Protein AF-A0A811QP89-F1 (afdb_monomer_lite)

Structure (mmCIF, N/CA/C/O backbone):
data_AF-A0A811QP89-F1
#
_entry.id   AF-A0A811QP89-F1
#
loop_
_atom_site.group_PDB
_atom_site.id
_atom_site.type_symbol
_atom_site.label_atom_id
_atom_site.label_alt_id
_atom_site.label_comp_id
_atom_site.label_asym_id
_atom_site.label_entity_id
_atom_site.label_seq_id
_atom_site.pdbx_PDB_ins_code
_atom_site.Cartn_x
_atom_site.Cartn_y
_atom_site.Cartn_z
_atom_site.occupancy
_atom_site.B_iso_or_equiv
_atom_site.auth_seq_id
_atom_site.auth_comp_id
_atom_site.auth_asym_id
_atom_site.auth_atom_id
_atom_site.pdbx_PDB_model_num
ATOM 1 N N . MET A 1 1 ? -39.527 -2.908 4.801 1.00 39.53 1 MET A N 1
ATOM 2 C CA . MET A 1 1 ? -38.712 -1.795 4.265 1.00 39.53 1 MET A CA 1
ATOM 3 C C . MET A 1 1 ? -37.652 -1.477 5.301 1.00 39.53 1 MET A C 1
ATOM 5 O O . MET A 1 1 ? -38.012 -1.411 6.467 1.00 39.53 1 MET A O 1
ATOM 9 N N . ARG A 1 2 ? -36.373 -1.350 4.923 1.00 39.19 2 ARG A N 1
ATOM 10 C CA . ARG A 1 2 ? -35.358 -0.796 5.833 1.00 39.19 2 ARG A CA 1
ATOM 11 C C . ARG A 1 2 ? -35.566 0.717 5.866 1.00 39.19 2 ARG A C 1
ATOM 13 O O . ARG A 1 2 ? -35.566 1.344 4.810 1.00 39.19 2 ARG A O 1
ATOM 20 N N . GLN A 1 3 ? -35.854 1.249 7.045 1.00 35.03 3 GLN A N 1
ATOM 21 C CA . GLN A 1 3 ? -36.083 2.669 7.273 1.00 35.03 3 GLN A CA 1
ATOM 22 C C . GLN A 1 3 ? -34.741 3.269 7.692 1.00 35.03 3 GLN A C 1
ATOM 24 O O . GLN A 1 3 ? -34.085 2.729 8.577 1.00 35.03 3 GLN A O 1
ATOM 29 N N . TRP A 1 4 ? -34.290 4.306 6.991 1.00 42.16 4 TRP A N 1
ATOM 30 C CA . TRP A 1 4 ? -33.071 5.017 7.365 1.00 42.16 4 TRP A CA 1
ATOM 31 C C . TRP A 1 4 ? -33.387 5.921 8.554 1.00 42.16 4 TRP A C 1
ATOM 33 O O . TRP A 1 4 ? -34.362 6.672 8.505 1.00 42.16 4 TRP A O 1
ATOM 43 N N . GLU A 1 5 ? -32.577 5.836 9.602 1.00 50.25 5 GLU A N 1
ATOM 44 C CA . GLU A 1 5 ? -32.654 6.703 10.775 1.00 50.25 5 GLU A CA 1
ATOM 45 C C . GLU A 1 5 ? -31.424 7.613 10.784 1.00 50.25 5 GLU A C 1
ATOM 47 O O . GLU A 1 5 ? -30.302 7.163 10.545 1.00 50.25 5 GLU A O 1
ATOM 52 N N . LEU A 1 6 ? -31.647 8.914 10.972 1.00 46.88 6 LEU A N 1
ATOM 53 C CA . LEU A 1 6 ? -30.579 9.903 11.043 1.00 46.88 6 LEU A CA 1
ATOM 54 C C . LEU A 1 6 ? -30.075 9.950 12.489 1.00 46.88 6 LEU A C 1
ATOM 56 O O . LEU A 1 6 ? -30.803 10.391 13.375 1.00 46.88 6 LEU A O 1
ATOM 60 N N . MET A 1 7 ? -28.848 9.487 12.714 1.00 52.06 7 MET A N 1
ATOM 61 C CA . MET A 1 7 ? -28.217 9.515 14.034 1.00 52.06 7 MET A CA 1
ATOM 62 C C . MET A 1 7 ? -27.690 10.916 14.365 1.00 52.06 7 MET A C 1
ATOM 64 O O . MET A 1 7 ? -27.347 11.688 13.465 1.00 52.06 7 MET A O 1
ATOM 68 N N . GLU A 1 8 ? -27.607 11.237 15.659 1.00 56.34 8 GLU A N 1
ATOM 69 C CA . GLU A 1 8 ? -26.970 12.475 16.116 1.00 56.34 8 GLU A CA 1
ATOM 70 C C . GLU A 1 8 ? -25.500 12.541 15.650 1.00 56.34 8 GLU A C 1
ATOM 72 O O . GLU A 1 8 ? -24.822 11.508 15.606 1.00 56.34 8 GLU A O 1
ATOM 77 N N . PRO A 1 9 ? -24.984 13.735 15.294 1.00 52.66 9 PRO A N 1
ATOM 78 C CA . PRO A 1 9 ? -23.604 13.893 14.847 1.00 52.66 9 PRO A CA 1
ATOM 79 C C . PRO A 1 9 ? -22.611 13.395 15.900 1.00 52.66 9 PRO A C 1
ATOM 81 O O . PRO A 1 9 ? -22.608 13.860 17.040 1.00 52.66 9 PRO A O 1
ATOM 84 N N . VAL A 1 10 ? -21.739 12.467 15.508 1.00 53.97 10 VAL A N 1
ATOM 85 C CA . VAL A 1 10 ? -20.682 11.955 16.384 1.00 53.97 10 VAL A CA 1
ATOM 86 C C . VAL A 1 10 ? -19.529 12.963 16.412 1.00 53.97 10 VAL A C 1
ATOM 88 O O . VAL A 1 10 ? -19.010 13.301 15.345 1.00 53.97 10 VAL A O 1
ATOM 91 N N . PRO A 1 11 ? -19.090 13.435 17.593 1.00 52.50 11 PRO A N 1
ATOM 92 C CA . PRO A 1 11 ? -17.935 14.317 17.686 1.00 52.50 11 PRO A CA 1
ATOM 93 C C . PRO A 1 11 ? -16.670 13.577 17.233 1.00 52.50 11 PRO A C 1
ATOM 95 O O . PRO A 1 11 ? -16.375 12.475 17.698 1.00 52.50 11 PRO A O 1
ATOM 98 N N . ILE A 1 12 ? -15.922 14.193 16.319 1.00 55.44 12 ILE A N 1
ATOM 99 C CA . ILE A 1 12 ? -14.634 13.680 15.850 1.00 55.44 12 ILE A CA 1
ATOM 100 C C . ILE A 1 12 ? -13.601 13.989 16.933 1.00 55.44 12 ILE A C 1
ATOM 102 O O . ILE A 1 12 ? -13.342 15.153 17.227 1.00 55.44 12 ILE A O 1
ATOM 106 N N . LEU A 1 13 ? -13.022 12.954 17.540 1.00 53.72 13 LEU A N 1
ATOM 107 C CA . LEU A 1 13 ? -11.962 13.128 18.530 1.00 53.72 13 LEU A CA 1
ATOM 108 C C . LEU A 1 13 ? -10.619 13.336 17.815 1.00 53.72 13 LEU A C 1
ATOM 110 O O . LEU A 1 13 ? -10.264 12.575 16.909 1.00 53.72 13 LEU A O 1
ATOM 114 N N . GLN A 1 14 ? -9.870 14.340 18.258 1.00 51.25 14 GLN A N 1
ATOM 115 C CA . GLN A 1 14 ? -8.497 14.622 17.848 1.00 51.25 14 GLN A CA 1
ATOM 116 C C . GLN A 1 14 ? -7.613 14.797 19.080 1.00 51.25 14 GLN A C 1
ATOM 118 O O . GLN A 1 14 ? -8.091 15.217 20.131 1.00 51.25 14 GLN A O 1
ATOM 123 N N . ASP A 1 15 ? -6.324 14.506 18.916 1.00 50.66 15 ASP A N 1
ATOM 124 C CA . ASP A 1 15 ? -5.308 14.821 19.922 1.00 50.66 15 ASP A CA 1
ATOM 125 C C . ASP A 1 15 ? -4.848 16.300 19.844 1.00 50.66 15 ASP A C 1
ATOM 127 O O . ASP A 1 15 ? -4.211 16.768 20.781 1.00 50.66 15 ASP A O 1
ATOM 131 N N . ASP A 1 16 ? -5.217 17.044 18.783 1.00 46.16 16 ASP A N 1
ATOM 132 C CA . ASP A 1 16 ? -4.892 18.468 18.555 1.00 46.16 16 ASP A CA 1
ATOM 133 C C . ASP A 1 16 ? -6.126 19.288 18.089 1.00 46.16 16 ASP A C 1
ATOM 135 O O . ASP A 1 16 ? -6.904 18.818 17.261 1.00 46.16 16 ASP A O 1
ATOM 139 N N . ASP A 1 17 ? -6.260 20.535 18.570 1.00 39.06 17 ASP A N 1
ATOM 140 C CA . ASP A 1 17 ? -7.425 21.456 18.471 1.00 39.06 17 ASP A CA 1
ATOM 141 C C . ASP A 1 17 ? -7.775 22.021 17.060 1.00 39.06 17 ASP A C 1
ATOM 143 O O . ASP A 1 17 ? -8.367 23.097 16.945 1.00 39.06 17 ASP A O 1
ATOM 147 N N . ASN A 1 18 ? -7.431 21.349 15.955 1.00 40.91 18 ASN A N 1
ATOM 148 C CA . ASN A 1 18 ? -7.625 21.907 14.604 1.00 40.91 18 ASN A CA 1
ATOM 149 C C . ASN A 1 18 ? -8.874 21.388 13.869 1.00 40.91 18 ASN A C 1
ATOM 151 O O . ASN A 1 18 ? -8.980 20.208 13.541 1.00 40.91 18 ASN A O 1
ATOM 155 N N . GLU A 1 19 ? -9.754 22.317 13.478 1.00 35.97 19 GLU A N 1
ATOM 156 C CA . GLU A 1 19 ? -10.953 22.085 12.660 1.00 35.97 19 GLU A CA 1
ATOM 157 C C . GLU A 1 19 ? -10.615 21.396 11.316 1.00 35.97 19 GLU A C 1
ATOM 159 O O . GLU A 1 19 ? -9.811 21.897 10.526 1.00 35.97 19 GLU A O 1
ATOM 164 N N . VAL A 1 20 ? -11.224 20.233 11.041 1.00 43.00 20 VAL A N 1
ATOM 165 C CA . VAL A 1 20 ? -10.988 19.449 9.812 1.00 43.00 20 VAL A CA 1
ATOM 166 C C . VAL A 1 20 ? -12.118 19.688 8.816 1.00 43.00 20 VAL A C 1
ATOM 168 O O . VAL A 1 20 ? -13.286 19.442 9.115 1.00 43.00 20 VAL A O 1
ATOM 171 N N . ALA A 1 21 ? -11.768 20.134 7.610 1.00 37.06 21 ALA A N 1
ATOM 172 C CA . ALA A 1 21 ? -12.707 20.243 6.498 1.00 37.06 21 ALA A CA 1
ATOM 173 C C . ALA A 1 21 ? -13.296 18.862 6.126 1.00 37.06 21 ALA A C 1
ATOM 175 O O . ALA A 1 21 ? -12.605 17.847 6.255 1.00 37.06 21 ALA A O 1
ATOM 176 N N . PRO A 1 22 ? -14.552 18.788 5.644 1.00 34.81 22 PRO A N 1
ATOM 177 C CA . PRO A 1 22 ? -15.153 17.526 5.234 1.00 34.81 22 PRO A CA 1
ATOM 178 C C . PRO A 1 22 ? -14.298 16.853 4.157 1.00 34.81 22 PRO A C 1
ATOM 180 O O . PRO A 1 22 ? -14.032 17.417 3.099 1.00 34.81 22 PRO A O 1
ATOM 183 N N . VAL A 1 23 ? -13.861 15.631 4.456 1.00 40.66 23 VAL A N 1
ATOM 184 C CA . VAL A 1 23 ? -13.111 14.788 3.529 1.00 40.66 23 VAL A CA 1
ATOM 185 C C . VAL A 1 23 ? -14.038 14.390 2.385 1.00 40.66 23 VAL A C 1
ATOM 187 O O . VAL A 1 23 ? -15.048 13.718 2.602 1.00 40.66 23 VAL A O 1
ATOM 190 N N . GLU A 1 24 ? -13.678 14.752 1.155 1.00 38.09 24 GLU A N 1
ATOM 191 C CA . GLU A 1 24 ? -14.184 14.080 -0.043 1.00 38.09 24 GLU A CA 1
ATOM 192 C C . GLU A 1 24 ? -13.632 12.645 -0.037 1.00 38.09 24 GLU A C 1
ATOM 194 O O . GLU A 1 24 ? -12.582 12.336 -0.602 1.00 38.09 24 GLU A O 1
ATOM 199 N N . GLY A 1 25 ? -14.292 11.770 0.725 1.00 42.66 25 GLY A N 1
ATOM 200 C CA . GLY A 1 25 ? -13.855 10.398 0.946 1.00 42.66 25 GLY A CA 1
ATOM 201 C C . GLY A 1 25 ? -13.887 9.614 -0.356 1.00 42.66 25 GLY A C 1
ATOM 202 O O . GLY A 1 25 ? -14.942 9.162 -0.789 1.00 42.66 25 GLY A O 1
ATOM 203 N N . ASN A 1 26 ? -12.718 9.410 -0.962 1.00 58.53 26 ASN A N 1
ATOM 204 C CA . ASN A 1 26 ? -12.583 8.646 -2.203 1.00 58.53 26 ASN A CA 1
ATOM 205 C C . ASN A 1 26 ? -12.793 7.133 -2.001 1.00 58.53 26 ASN A C 1
ATOM 207 O O . ASN A 1 26 ? -12.924 6.397 -2.979 1.00 58.53 26 ASN A O 1
ATOM 211 N N . ALA A 1 27 ? -12.781 6.643 -0.755 1.00 70.94 27 ALA A N 1
ATOM 212 C CA . ALA A 1 27 ? -13.051 5.248 -0.419 1.00 70.94 27 ALA A CA 1
ATOM 213 C C . ALA A 1 27 ? -13.419 5.069 1.064 1.00 70.94 27 ALA A C 1
ATOM 215 O O . ALA A 1 27 ? -12.932 5.798 1.930 1.00 70.94 27 ALA A O 1
ATOM 216 N N . VAL A 1 28 ? -14.217 4.035 1.343 1.00 83.56 28 VAL A N 1
ATOM 217 C CA . VAL A 1 28 ? -14.460 3.503 2.692 1.00 83.56 28 VAL A CA 1
ATOM 218 C C . VAL A 1 28 ? -13.888 2.093 2.759 1.00 83.56 28 VAL A C 1
ATOM 220 O O . VAL A 1 28 ? -14.152 1.282 1.872 1.00 83.56 28 VAL A O 1
ATOM 223 N N . ILE A 1 29 ? -13.099 1.804 3.792 1.00 87.06 29 ILE A N 1
ATOM 224 C CA . ILE A 1 29 ? -12.449 0.505 3.985 1.00 87.06 29 ILE A CA 1
ATOM 225 C C . ILE A 1 29 ? -13.010 -0.141 5.254 1.00 87.06 29 ILE A C 1
ATOM 227 O O . ILE A 1 29 ? -12.776 0.391 6.342 1.00 87.06 29 ILE A O 1
ATOM 231 N N . PRO A 1 30 ? -13.724 -1.273 5.150 1.00 90.38 30 PRO A N 1
ATOM 232 C CA . PRO A 1 30 ? -14.046 -2.086 6.313 1.00 90.38 30 PRO A CA 1
ATOM 233 C C . PRO A 1 30 ? -12.797 -2.833 6.792 1.00 90.38 30 PRO A C 1
ATOM 235 O O . PRO A 1 30 ? -12.053 -3.399 5.987 1.00 90.38 30 PRO A O 1
ATOM 238 N N . VAL A 1 31 ? -12.565 -2.840 8.103 1.00 91.06 31 VAL A N 1
ATOM 239 C CA . VAL A 1 31 ? -11.457 -3.570 8.730 1.00 91.06 31 VAL A CA 1
ATOM 240 C C . VAL A 1 31 ? -12.023 -4.467 9.822 1.00 91.06 31 VAL A C 1
ATOM 242 O O . VAL A 1 31 ? -12.517 -3.995 10.848 1.00 91.06 31 VAL A O 1
ATOM 245 N N . GLY A 1 32 ? -11.966 -5.775 9.563 1.00 87.94 32 GLY A N 1
ATOM 246 C CA . GLY A 1 32 ? -12.644 -6.767 10.390 1.00 87.94 32 GLY A CA 1
ATOM 247 C C . GLY A 1 32 ? -14.153 -6.529 10.441 1.00 87.94 32 GLY A C 1
ATOM 248 O O . GLY A 1 32 ? -14.767 -6.130 9.453 1.00 87.94 32 GLY A O 1
ATOM 249 N N . ASP A 1 33 ? -14.735 -6.790 11.603 1.00 89.06 33 ASP A N 1
ATOM 250 C CA . ASP A 1 33 ? -16.148 -6.583 11.928 1.00 89.06 33 ASP A CA 1
ATOM 251 C C . ASP A 1 33 ? -16.407 -5.287 12.715 1.00 89.06 33 ASP A C 1
ATOM 253 O O . ASP A 1 33 ? -17.559 -4.903 12.902 1.00 89.06 33 ASP A O 1
ATOM 257 N N . ARG A 1 34 ? -15.346 -4.604 13.162 1.00 90.44 34 ARG A N 1
ATOM 258 C CA . ARG A 1 34 ? -15.430 -3.512 14.141 1.00 90.44 34 ARG A CA 1
ATOM 259 C C . ARG A 1 34 ? -15.137 -2.127 13.576 1.00 90.44 34 ARG A C 1
ATOM 261 O O . ARG A 1 34 ? -15.640 -1.149 14.123 1.00 90.44 34 ARG A O 1
ATOM 268 N N . TYR A 1 35 ? -14.317 -2.002 12.535 1.00 91.94 35 TYR A N 1
ATOM 269 C CA . TYR A 1 35 ? -13.804 -0.693 12.129 1.00 91.94 35 TYR A CA 1
ATOM 270 C C . TYR A 1 35 ? -14.192 -0.311 10.703 1.00 91.94 35 TYR A C 1
ATOM 272 O O . TYR A 1 35 ? -14.176 -1.132 9.783 1.00 91.94 35 TYR A O 1
ATOM 280 N N . LEU A 1 36 ? -14.470 0.977 10.514 1.00 92.00 36 LEU A N 1
ATOM 281 C CA . LEU A 1 36 ? -14.657 1.609 9.210 1.00 92.00 36 LEU A CA 1
ATOM 282 C C . LEU A 1 36 ? -13.678 2.773 9.066 1.00 92.00 36 LEU A C 1
ATOM 284 O O . LEU A 1 36 ? -13.602 3.632 9.944 1.00 92.00 36 LEU A O 1
ATOM 288 N N . CYS A 1 37 ? -12.951 2.817 7.951 1.00 90.44 37 CYS A N 1
ATOM 289 C CA . CYS A 1 37 ? -12.009 3.892 7.647 1.00 90.44 37 CYS A CA 1
ATOM 290 C C . CYS A 1 37 ? -12.483 4.698 6.430 1.00 90.44 37 CYS A C 1
ATOM 292 O O . CYS A 1 37 ? -12.510 4.155 5.324 1.00 90.44 37 CYS A O 1
ATOM 294 N N . TRP A 1 38 ? -12.801 5.986 6.597 1.00 88.81 38 TRP A N 1
ATOM 295 C CA . TRP A 1 38 ? -13.030 6.919 5.480 1.00 88.81 38 TRP A CA 1
ATOM 296 C C . TRP A 1 38 ? -11.711 7.574 5.121 1.00 88.81 38 TRP A C 1
ATOM 298 O O . TRP A 1 38 ? -11.128 8.294 5.932 1.00 88.81 38 TRP A O 1
ATOM 308 N N . VAL A 1 39 ? -11.225 7.299 3.918 1.00 80.75 39 VAL A N 1
ATOM 309 C CA . VAL A 1 39 ? -9.837 7.583 3.566 1.00 80.75 39 VAL A CA 1
ATOM 310 C C . VAL A 1 39 ? -9.722 8.832 2.702 1.00 80.75 39 VAL A C 1
ATOM 312 O O . VAL A 1 39 ? -10.315 8.908 1.624 1.00 80.75 39 VAL A O 1
ATOM 315 N N . ASP A 1 40 ? -8.854 9.745 3.133 1.00 79.25 40 ASP A N 1
ATOM 316 C CA . ASP A 1 40 ? -8.242 1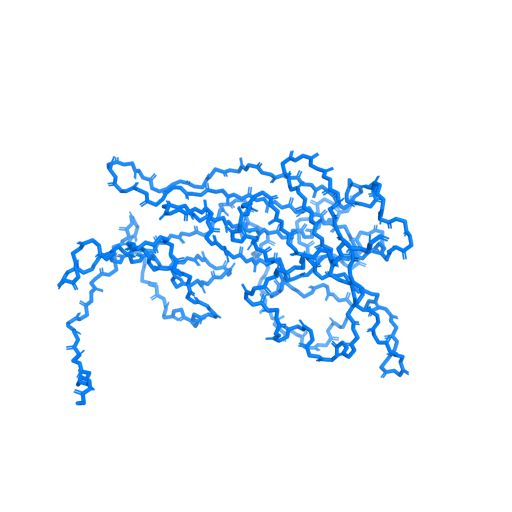0.782 2.308 1.00 79.25 40 ASP A CA 1
ATOM 317 C C . ASP A 1 40 ? -6.736 10.519 2.209 1.00 79.25 40 ASP A C 1
ATOM 319 O O . ASP A 1 40 ? -5.935 10.977 3.021 1.00 79.25 40 ASP A O 1
ATOM 323 N N . CYS A 1 41 ? -6.309 9.799 1.173 1.00 67.19 41 CYS A N 1
ATOM 324 C CA . CYS A 1 41 ? -4.899 9.445 1.029 1.00 67.19 41 CYS A CA 1
ATOM 325 C C . CYS A 1 41 ? -3.949 10.656 0.906 1.00 67.19 41 CYS A C 1
ATOM 327 O O . CYS A 1 41 ? -2.734 10.445 0.950 1.00 67.19 41 CYS A O 1
ATOM 329 N N . LYS A 1 42 ? -4.446 11.894 0.748 1.00 70.31 42 LYS A N 1
ATOM 330 C CA . LYS A 1 42 ? -3.612 13.101 0.822 1.00 70.31 42 LYS A CA 1
ATOM 331 C C . LYS A 1 42 ? -3.276 13.464 2.269 1.00 70.31 42 LYS A C 1
ATOM 333 O O . LYS A 1 42 ? -2.097 13.653 2.565 1.00 70.31 42 LYS A O 1
ATOM 338 N N . ASN A 1 43 ? -4.281 13.502 3.144 1.00 75.88 43 ASN A N 1
ATOM 339 C CA . ASN A 1 43 ? -4.171 14.090 4.482 1.00 75.88 43 ASN A CA 1
ATOM 340 C C . ASN A 1 43 ? -4.211 13.058 5.621 1.00 75.88 43 ASN A C 1
ATOM 342 O O . ASN A 1 43 ? -3.457 13.172 6.591 1.00 75.88 43 ASN A O 1
ATOM 346 N N . GLY A 1 44 ? -5.023 12.008 5.496 1.00 86.31 44 GLY A N 1
ATOM 347 C CA . GLY A 1 44 ? -5.225 11.029 6.559 1.00 86.31 44 GLY A CA 1
ATOM 348 C C . GLY A 1 44 ? -6.461 10.162 6.354 1.00 86.31 44 GLY A C 1
ATOM 349 O O . GLY A 1 44 ? -6.867 9.834 5.243 1.00 86.31 44 GLY A O 1
ATOM 350 N N . PHE A 1 45 ? -7.077 9.741 7.443 1.00 89.44 45 PHE A N 1
ATOM 351 C CA . PHE A 1 45 ? -8.354 9.045 7.390 1.00 89.44 45 PHE A CA 1
ATOM 352 C C . PHE A 1 45 ? -9.129 9.261 8.680 1.00 89.44 45 PHE A C 1
ATOM 354 O O . PHE A 1 45 ? -8.551 9.514 9.736 1.00 89.44 45 PHE A O 1
ATOM 361 N N . PHE A 1 46 ? -10.447 9.134 8.591 1.00 89.25 46 PHE A N 1
ATOM 362 C CA . PHE A 1 46 ? -11.289 9.005 9.767 1.00 89.25 46 PHE A CA 1
ATOM 363 C C . PHE A 1 46 ? -11.471 7.531 10.086 1.00 89.25 46 PHE A C 1
ATOM 36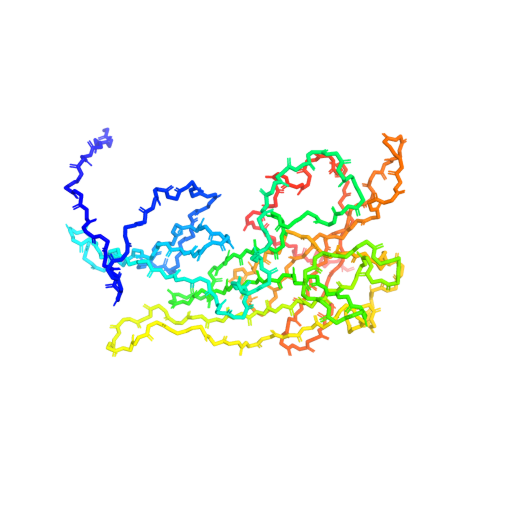5 O O . PHE A 1 46 ? -11.894 6.755 9.231 1.00 89.25 46 PHE A O 1
ATOM 372 N N . LEU A 1 47 ? -11.159 7.153 11.316 1.00 90.56 47 LEU A N 1
ATOM 373 C CA . LEU A 1 47 ? -11.407 5.836 11.873 1.00 90.56 47 LEU A CA 1
ATOM 374 C C . LEU A 1 47 ? -12.686 5.880 12.704 1.00 90.56 47 LEU A C 1
ATOM 376 O O . LEU A 1 47 ? -12.737 6.616 13.685 1.00 90.56 47 LEU A O 1
ATOM 380 N N . CYS A 1 48 ? -13.684 5.076 12.352 1.00 90.12 48 CYS A N 1
ATOM 381 C CA . CYS A 1 48 ? -14.828 4.786 13.212 1.00 90.12 48 CYS A CA 1
ATOM 382 C C . CYS A 1 48 ? -14.657 3.414 13.852 1.00 90.12 48 CYS A C 1
ATOM 384 O O . CYS A 1 48 ? -14.507 2.408 13.156 1.00 90.12 48 CYS A O 1
ATOM 386 N N . ASP A 1 49 ? -14.710 3.396 15.177 1.00 90.12 49 ASP A N 1
ATOM 387 C CA . ASP A 1 49 ? -14.863 2.200 15.992 1.00 90.12 49 ASP A CA 1
ATOM 388 C C . ASP A 1 49 ? -16.354 1.959 16.260 1.00 90.12 49 ASP A C 1
ATOM 390 O O . ASP A 1 49 ? -17.007 2.755 16.941 1.00 90.12 49 ASP A O 1
ATOM 394 N N . MET A 1 50 ? -16.871 0.858 15.715 1.00 88.31 50 MET A N 1
ATOM 395 C CA . MET A 1 50 ? -18.271 0.436 15.791 1.00 88.31 50 MET A CA 1
ATOM 396 C C . MET A 1 50 ? -18.520 -0.589 16.910 1.00 88.31 50 MET A C 1
ATOM 398 O O . MET A 1 50 ? -19.555 -1.247 16.905 1.00 88.31 50 MET A O 1
ATOM 402 N N . ALA A 1 51 ? -17.602 -0.759 17.873 1.00 87.62 51 ALA A N 1
ATOM 403 C CA . ALA A 1 51 ? -17.811 -1.697 18.986 1.00 87.62 51 ALA A CA 1
ATOM 404 C C . ALA A 1 51 ? -19.089 -1.421 19.798 1.00 87.62 51 ALA A C 1
ATOM 406 O O . ALA A 1 51 ? -19.700 -2.355 20.310 1.00 87.62 51 ALA A O 1
ATOM 407 N N . ASP A 1 52 ? -19.477 -0.149 19.921 1.00 85.88 52 ASP A N 1
ATOM 408 C CA . ASP A 1 52 ? -20.796 0.266 20.399 1.00 85.88 52 ASP A CA 1
ATOM 409 C C . ASP A 1 52 ? -21.560 0.869 19.215 1.00 85.88 52 ASP A C 1
ATOM 411 O O . ASP A 1 52 ? -21.362 2.033 18.867 1.00 85.88 52 ASP A O 1
ATOM 415 N N . GLU A 1 53 ? -22.419 0.070 18.577 1.00 78.38 53 GLU A N 1
ATOM 416 C CA . GLU A 1 53 ? -23.199 0.497 17.407 1.00 78.38 53 GLU A CA 1
ATOM 417 C C . GLU A 1 53 ? -24.111 1.699 17.702 1.00 78.38 53 GLU A C 1
ATOM 419 O O . GLU A 1 53 ? -24.406 2.486 16.803 1.00 78.38 53 GLU A O 1
ATOM 424 N N . ALA A 1 54 ? -24.545 1.872 18.956 1.00 81.44 54 ALA A N 1
ATOM 425 C CA . ALA A 1 54 ? -25.367 3.011 19.354 1.00 81.44 54 ALA A CA 1
ATOM 426 C C . ALA A 1 54 ? -24.534 4.286 19.554 1.00 81.44 54 ALA A C 1
ATOM 428 O O . ALA A 1 54 ? -25.081 5.390 19.516 1.00 81.44 54 ALA A O 1
ATOM 429 N N . ARG A 1 55 ? -23.224 4.147 19.803 1.00 80.69 55 ARG A N 1
ATOM 430 C CA . ARG A 1 55 ? -22.292 5.252 20.080 1.00 80.69 55 ARG A CA 1
ATOM 431 C C . ARG A 1 55 ? -20.932 5.011 19.417 1.00 80.69 55 ARG A C 1
ATOM 433 O O . ARG A 1 55 ? -19.927 4.849 20.122 1.00 80.69 55 ARG A O 1
ATOM 440 N N . PRO A 1 56 ? -20.878 5.014 18.073 1.00 85.00 56 PRO A N 1
ATOM 441 C CA . PRO A 1 56 ? -19.621 4.854 17.364 1.00 85.00 56 PRO A CA 1
ATOM 442 C C . PRO A 1 56 ? -18.641 5.963 17.747 1.00 85.00 56 PRO A C 1
ATOM 444 O O . PRO A 1 56 ? -19.035 7.105 17.992 1.00 85.00 56 PRO A O 1
ATOM 447 N N . LYS A 1 57 ? -17.349 5.638 17.801 1.00 85.50 57 LYS A N 1
ATOM 448 C CA . LYS A 1 57 ? -16.292 6.612 18.113 1.00 85.50 57 LYS A CA 1
ATOM 449 C C . LYS A 1 57 ? -15.507 6.925 16.855 1.00 85.50 57 LYS A C 1
ATOM 451 O O . LYS A 1 57 ? -14.865 6.034 16.307 1.00 85.50 57 LYS A O 1
ATOM 456 N N . VAL A 1 58 ? -15.517 8.187 16.434 1.00 87.31 58 VAL A N 1
ATOM 457 C CA . VAL A 1 58 ? -14.785 8.643 15.247 1.00 87.31 58 VAL A CA 1
ATOM 458 C C . VAL A 1 58 ? -13.529 9.403 15.661 1.00 87.31 58 VAL A C 1
ATOM 460 O O . VAL A 1 58 ? -13.576 10.252 16.551 1.00 87.31 58 VAL A O 1
ATOM 463 N N . ARG A 1 59 ? -12.398 9.098 15.022 1.00 86.38 59 ARG A N 1
ATOM 464 C CA . ARG A 1 59 ? -11.102 9.749 15.253 1.00 86.38 59 ARG A CA 1
ATOM 465 C C . ARG A 1 59 ? -10.427 10.087 13.937 1.00 86.38 59 ARG A C 1
ATOM 467 O O . ARG A 1 59 ? -10.450 9.270 13.019 1.00 86.38 59 ARG A O 1
ATOM 474 N N . TYR A 1 60 ? -9.803 11.254 13.848 1.00 88.50 60 TYR A N 1
ATOM 475 C CA . TYR A 1 60 ? -8.934 11.569 12.715 1.00 88.50 60 TYR A CA 1
ATOM 476 C C . TYR A 1 60 ? -7.538 10.985 12.934 1.00 88.50 60 TYR A C 1
ATOM 478 O O . TYR A 1 60 ? -6.978 11.092 14.023 1.00 88.50 60 TYR A O 1
ATOM 486 N N . VAL A 1 61 ? -6.966 10.395 11.889 1.00 89.75 61 VAL A N 1
ATOM 487 C CA . VAL A 1 61 ? -5.618 9.832 11.906 1.00 89.75 61 VAL A CA 1
ATOM 488 C C . VAL A 1 61 ? -4.833 10.395 10.719 1.00 89.75 61 VAL A C 1
ATOM 490 O O . VAL A 1 61 ? -5.205 10.140 9.570 1.00 89.75 61 VAL A O 1
ATOM 493 N N . PRO A 1 62 ? -3.740 11.144 10.952 1.00 90.44 62 PRO A N 1
ATOM 494 C CA . PRO A 1 62 ? -2.938 11.698 9.868 1.00 90.44 62 PRO A CA 1
ATOM 495 C C . PRO A 1 62 ? -2.177 10.601 9.110 1.00 90.44 62 PRO A C 1
ATOM 497 O O . PRO A 1 62 ? -1.899 9.520 9.641 1.00 90.44 62 PRO A O 1
ATOM 500 N N . VAL A 1 63 ? -1.789 10.882 7.863 1.00 89.69 63 VAL A N 1
ATOM 501 C CA . VAL A 1 63 ? -0.819 10.043 7.130 1.00 89.69 63 VAL A CA 1
ATOM 502 C C . VAL A 1 63 ? 0.534 9.976 7.863 1.00 89.69 63 VAL A C 1
ATOM 504 O O . VAL A 1 63 ? 0.844 10.857 8.670 1.00 89.69 63 VAL A O 1
ATOM 507 N N . PRO A 1 64 ? 1.388 8.969 7.583 1.00 91.25 64 PRO A N 1
ATOM 508 C CA . PRO A 1 64 ? 2.736 8.920 8.143 1.00 91.25 64 PRO A CA 1
ATOM 509 C C . PRO A 1 64 ? 3.511 10.232 7.926 1.00 91.25 64 PRO A C 1
ATOM 511 O O . PRO A 1 64 ? 3.526 10.781 6.823 1.00 91.25 64 PRO A O 1
ATOM 514 N N . ALA A 1 65 ? 4.205 10.718 8.961 1.00 86.44 65 ALA A N 1
ATOM 515 C CA . ALA A 1 65 ? 4.890 12.017 8.935 1.00 86.44 65 ALA A CA 1
ATOM 516 C C . ALA A 1 65 ? 5.943 12.146 7.815 1.00 86.44 65 ALA A C 1
ATOM 518 O O . ALA A 1 65 ? 6.150 13.236 7.286 1.00 86.44 65 ALA A O 1
ATOM 519 N N . GLU A 1 66 ? 6.597 11.043 7.432 1.00 82.75 66 GLU A N 1
ATOM 520 C CA . GLU A 1 66 ? 7.516 10.992 6.282 1.00 82.75 66 GLU A CA 1
ATOM 521 C C . GLU A 1 66 ? 6.814 11.373 4.970 1.00 82.75 66 GLU A C 1
ATOM 523 O O . GLU A 1 66 ? 7.373 12.121 4.174 1.00 82.75 66 GLU A O 1
ATOM 528 N N . VAL A 1 67 ? 5.573 10.920 4.781 1.00 80.62 67 VAL A N 1
ATOM 529 C CA . VAL A 1 67 ? 4.787 11.128 3.555 1.00 80.62 67 VAL A CA 1
ATOM 530 C C . VAL A 1 67 ? 4.263 12.559 3.465 1.00 80.62 67 VAL A C 1
ATOM 532 O O . VAL A 1 67 ? 4.256 13.143 2.382 1.00 80.62 67 VAL A O 1
ATOM 535 N N . SER A 1 68 ? 3.844 13.142 4.593 1.00 63.31 68 SER A N 1
ATOM 536 C CA . SER A 1 68 ? 3.336 14.522 4.651 1.00 63.31 68 SER A CA 1
ATOM 537 C C . SER A 1 68 ? 4.364 15.538 4.123 1.00 63.31 68 SER A C 1
ATOM 539 O O . SER A 1 68 ? 4.026 16.442 3.361 1.00 63.31 68 SER A O 1
ATOM 541 N N . ARG A 1 69 ? 5.656 15.320 4.408 1.00 61.53 69 ARG A N 1
ATOM 542 C CA . ARG A 1 69 ? 6.756 16.185 3.938 1.00 61.53 69 ARG A CA 1
ATOM 543 C C . ARG A 1 69 ? 7.046 16.076 2.438 1.00 61.53 69 ARG A C 1
ATOM 545 O O . ARG A 1 69 ? 7.654 16.981 1.880 1.00 61.53 69 ARG A O 1
ATOM 552 N N . CYS A 1 70 ? 6.649 14.986 1.783 1.00 58.78 70 CYS A N 1
ATOM 553 C CA . CYS A 1 70 ? 6.907 14.768 0.356 1.00 58.78 70 CYS A CA 1
ATOM 554 C C . CYS A 1 70 ? 5.879 15.448 -0.562 1.00 58.78 70 CYS A C 1
ATOM 556 O O . CYS A 1 70 ? 6.107 15.517 -1.768 1.00 58.78 70 CYS A O 1
ATOM 558 N N . CYS A 1 71 ? 4.757 15.934 -0.019 1.00 53.44 71 CYS A N 1
ATOM 559 C CA . CYS A 1 71 ? 3.641 16.491 -0.795 1.00 53.44 71 CYS A CA 1
ATOM 560 C C . CYS A 1 71 ? 3.361 17.972 -0.507 1.00 53.44 71 CYS A C 1
ATOM 562 O O . CYS A 1 71 ? 2.298 18.461 -0.860 1.00 53.44 71 CYS A O 1
ATOM 564 N N . SER A 1 72 ? 4.292 18.685 0.131 1.00 48.88 72 SER A N 1
ATOM 565 C CA . SER A 1 72 ? 4.105 20.076 0.566 1.00 48.88 72 SER A CA 1
ATOM 566 C C . SER A 1 72 ? 4.379 21.134 -0.513 1.00 48.88 72 SER A C 1
ATOM 568 O O . SER A 1 72 ? 4.570 22.298 -0.174 1.00 48.88 72 SER A O 1
ATOM 570 N N . SER A 1 73 ? 4.471 20.763 -1.792 1.00 50.97 73 SER A N 1
ATOM 571 C CA . SER A 1 73 ? 4.452 21.755 -2.871 1.00 50.97 73 SER A CA 1
ATOM 572 C C . SER A 1 73 ? 2.997 22.032 -3.216 1.00 50.97 73 SER A C 1
ATOM 574 O O . SER A 1 73 ? 2.314 21.096 -3.620 1.00 50.97 73 SER A O 1
ATOM 576 N N . ASP A 1 74 ? 2.548 23.275 -3.044 1.00 46.38 74 ASP A N 1
ATOM 577 C CA . ASP A 1 74 ? 1.215 23.749 -3.420 1.00 46.38 74 ASP A CA 1
ATOM 578 C C . ASP A 1 74 ? 0.794 23.188 -4.790 1.00 46.38 74 ASP A C 1
ATOM 580 O O . ASP A 1 74 ? 1.296 23.594 -5.841 1.00 46.38 74 ASP A O 1
ATOM 584 N N . ASP A 1 75 ? -0.100 22.197 -4.747 1.00 49.38 75 ASP A N 1
ATOM 585 C CA . ASP A 1 75 ? -0.681 21.519 -5.900 1.00 49.38 75 ASP A CA 1
ATOM 586 C C . ASP A 1 75 ? -1.628 22.499 -6.609 1.00 49.38 75 ASP A C 1
ATOM 588 O O . ASP A 1 75 ? -2.850 22.447 -6.458 1.00 49.38 75 ASP A O 1
ATOM 592 N N . HIS A 1 76 ? -1.085 23.403 -7.420 1.00 46.09 76 HIS A N 1
ATOM 593 C CA . HIS A 1 76 ? -1.847 23.824 -8.582 1.00 46.09 76 HIS A CA 1
ATOM 594 C C . HIS A 1 76 ? -1.913 22.611 -9.509 1.00 46.09 76 HIS A C 1
ATOM 596 O O . HIS A 1 76 ? -0.900 22.183 -10.066 1.00 46.09 76 HIS A O 1
ATOM 602 N N . ASP A 1 77 ? -3.114 22.038 -9.628 1.00 47.34 77 ASP A N 1
ATOM 603 C CA . ASP A 1 77 ? -3.528 21.127 -10.696 1.00 47.34 77 ASP A CA 1
ATOM 604 C C . ASP A 1 77 ? -3.401 21.849 -12.050 1.00 47.34 77 ASP A C 1
ATOM 606 O O . ASP A 1 77 ? -4.391 22.114 -12.731 1.00 47.34 77 ASP A O 1
ATOM 610 N N . ASP A 1 78 ? -2.186 22.239 -12.433 1.00 44.06 78 ASP A N 1
ATOM 611 C CA . ASP A 1 78 ? -1.930 22.812 -13.737 1.00 44.06 78 ASP A CA 1
ATOM 612 C C . ASP A 1 78 ? -2.049 21.655 -14.728 1.00 44.06 78 ASP A C 1
ATOM 614 O O . ASP A 1 78 ? -1.179 20.785 -14.851 1.00 44.06 78 ASP A O 1
ATOM 618 N N . TYR A 1 79 ? -3.222 21.588 -15.355 1.00 47.53 79 TYR A N 1
ATOM 619 C CA . TYR A 1 79 ? -3.664 20.543 -16.278 1.00 47.53 79 TYR A CA 1
ATOM 620 C C . TYR A 1 79 ? -2.754 20.392 -17.516 1.00 47.53 79 TYR A C 1
ATOM 622 O O . TYR A 1 79 ? -2.993 19.504 -18.343 1.00 47.53 79 TYR A O 1
ATOM 630 N N . ASP A 1 80 ? -1.710 21.215 -17.634 1.00 46.69 80 ASP A N 1
ATOM 631 C CA . ASP A 1 80 ? -0.875 21.342 -18.821 1.00 46.69 80 ASP A CA 1
ATOM 632 C C . ASP A 1 80 ? 0.478 20.618 -18.766 1.00 46.69 80 ASP A C 1
ATOM 634 O O . ASP A 1 80 ? 1.030 20.339 -19.834 1.00 46.69 80 ASP A O 1
ATOM 638 N N . ASP A 1 81 ? 0.985 20.188 -17.602 1.00 52.41 81 ASP A N 1
ATOM 639 C CA . ASP A 1 81 ? 2.255 19.444 -17.577 1.00 52.41 81 ASP A CA 1
ATOM 640 C C .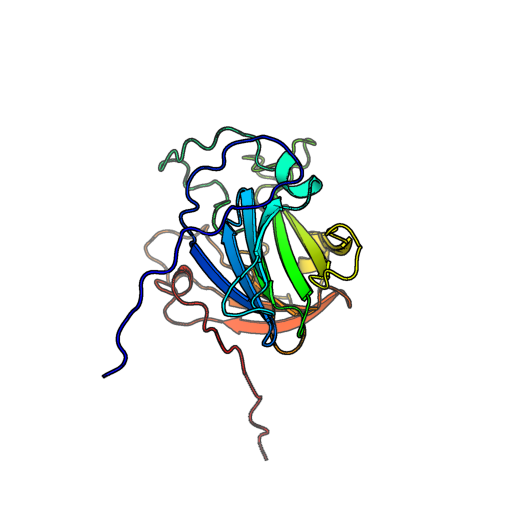 ASP A 1 81 ? 2.041 17.926 -17.708 1.00 52.41 81 ASP A C 1
ATOM 642 O O . ASP A 1 81 ? 1.981 17.154 -16.741 1.00 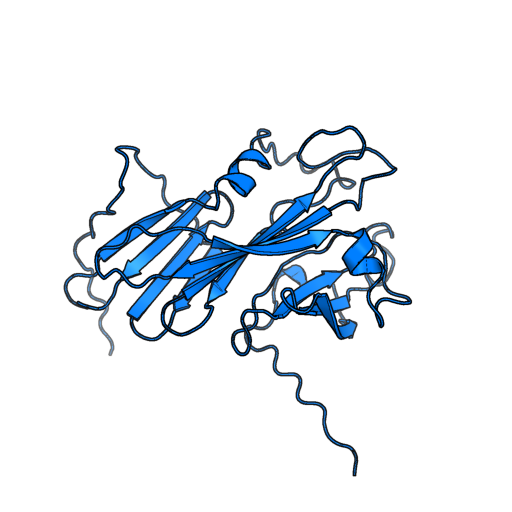52.41 81 ASP A O 1
ATOM 646 N N . LYS A 1 82 ? 1.886 17.491 -18.962 1.00 53.47 82 LYS A N 1
ATOM 647 C CA . LYS A 1 82 ? 1.675 16.080 -19.328 1.00 53.47 82 LYS A CA 1
ATOM 648 C C . LYS A 1 82 ? 2.871 15.182 -19.037 1.00 53.47 82 LYS A C 1
ATOM 650 O O . LYS A 1 82 ? 2.692 13.959 -19.037 1.00 53.47 82 LYS A O 1
ATOM 655 N N . ASP A 1 83 ? 4.036 15.763 -18.771 1.00 55.22 83 ASP A N 1
ATOM 656 C CA . ASP A 1 83 ? 5.276 15.024 -18.555 1.00 55.22 83 ASP A CA 1
ATOM 657 C C . ASP A 1 83 ? 5.507 14.690 -17.078 1.00 55.22 83 ASP A C 1
ATOM 659 O O . ASP A 1 83 ? 6.328 13.827 -16.751 1.00 55.22 83 ASP A O 1
ATOM 663 N N . LEU A 1 84 ? 4.739 15.294 -16.168 1.00 58.69 84 LEU A N 1
ATOM 664 C CA . LEU A 1 84 ? 4.914 15.074 -14.742 1.00 58.69 84 LEU A CA 1
ATOM 665 C C . LEU A 1 84 ? 4.047 13.927 -14.178 1.00 58.69 84 LEU A C 1
ATOM 667 O O . LEU A 1 84 ? 2.845 13.791 -14.418 1.00 58.69 84 LEU A O 1
ATOM 671 N N . PHE A 1 85 ? 4.655 13.134 -13.295 1.00 62.66 85 PHE A N 1
ATOM 672 C CA . PHE A 1 85 ? 4.060 11.969 -12.626 1.00 62.66 85 PHE A CA 1
ATOM 673 C C . PHE A 1 85 ? 2.800 12.310 -11.787 1.00 62.66 85 PHE A C 1
ATOM 675 O O . PHE A 1 85 ? 2.867 13.230 -10.978 1.00 62.66 85 PHE A O 1
ATOM 682 N N . PRO A 1 86 ? 1.644 11.628 -11.937 1.00 65.75 86 PRO A N 1
ATOM 683 C CA . PRO A 1 86 ? 0.392 12.037 -11.292 1.00 65.75 86 PRO A CA 1
ATOM 684 C C . PRO A 1 86 ? 0.332 11.597 -9.818 1.00 65.75 86 PRO A C 1
ATOM 686 O O . PRO A 1 86 ? 0.025 10.443 -9.523 1.00 65.75 86 PRO A O 1
ATOM 689 N N . LEU A 1 87 ? 0.543 12.537 -8.890 1.00 70.62 87 LEU A N 1
ATOM 690 C CA . LEU A 1 87 ? 0.568 12.272 -7.440 1.00 70.62 87 LEU A CA 1
ATOM 691 C C . LEU A 1 87 ? -0.740 11.695 -6.879 1.00 70.62 87 LEU A C 1
ATOM 693 O O . LEU A 1 87 ? -0.724 10.930 -5.921 1.00 70.62 87 LEU A O 1
ATOM 697 N N . LYS A 1 88 ? -1.886 11.984 -7.503 1.00 69.81 88 LYS A N 1
ATOM 698 C CA . LYS A 1 88 ? -3.188 11.459 -7.057 1.00 69.81 88 LYS A CA 1
ATOM 699 C C . LYS A 1 88 ? -3.302 9.927 -7.065 1.00 69.81 88 LYS A C 1
ATOM 701 O O . LYS A 1 88 ? -4.184 9.385 -6.409 1.00 69.81 88 LYS A O 1
ATOM 706 N N . TYR A 1 89 ? -2.427 9.228 -7.789 1.00 76.31 89 TYR A N 1
ATOM 707 C CA . TYR A 1 89 ? -2.445 7.767 -7.911 1.00 76.31 89 TYR A CA 1
ATOM 708 C C . TYR A 1 89 ? -1.290 7.085 -7.171 1.00 76.31 89 TYR A C 1
ATOM 710 O O . TYR A 1 89 ? -1.043 5.902 -7.393 1.00 76.31 89 TYR A O 1
ATOM 718 N N . THR A 1 90 ? -0.561 7.799 -6.313 1.00 81.88 90 THR A N 1
ATOM 719 C CA . THR A 1 90 ? 0.655 7.265 -5.679 1.00 81.88 90 THR A CA 1
ATOM 720 C C . THR A 1 90 ? 0.427 6.725 -4.278 1.00 81.88 90 THR A C 1
ATOM 722 O O . THR A 1 90 ? 1.287 6.030 -3.743 1.00 81.88 90 THR A O 1
ATOM 725 N N . LYS A 1 91 ? -0.733 7.019 -3.688 1.00 87.19 91 LYS A N 1
ATOM 726 C CA . LYS A 1 91 ? -1.056 6.689 -2.303 1.00 87.19 91 LYS A CA 1
ATOM 727 C C . LYS A 1 91 ? -2.351 5.903 -2.218 1.00 87.19 91 LYS A C 1
ATOM 729 O O . LYS A 1 91 ? -3.342 6.283 -2.842 1.00 87.19 91 LYS A O 1
ATOM 734 N N . LYS A 1 92 ? -2.360 4.847 -1.407 1.00 87.25 92 LYS A N 1
ATOM 735 C CA . LYS A 1 92 ? -3.574 4.102 -1.049 1.00 87.25 92 LYS A CA 1
ATOM 736 C C . LYS A 1 92 ? -3.486 3.536 0.358 1.00 87.25 92 LYS A C 1
ATOM 738 O O . LYS A 1 92 ? -2.409 3.375 0.928 1.00 87.25 92 LYS A O 1
ATOM 743 N N . MET A 1 93 ? -4.657 3.205 0.887 1.00 90.12 93 MET A N 1
ATOM 744 C CA . MET A 1 93 ? -4.818 2.464 2.127 1.00 90.12 93 MET A CA 1
ATOM 745 C C . MET A 1 93 ? -5.619 1.189 1.859 1.00 90.12 93 MET A C 1
ATOM 747 O O . MET A 1 93 ? -6.435 1.153 0.937 1.00 90.12 93 MET A O 1
ATOM 751 N N . GLY A 1 94 ? -5.380 0.156 2.658 1.00 89.81 94 GLY A N 1
ATOM 752 C CA . GLY A 1 94 ? -6.113 -1.106 2.627 1.00 89.81 94 GLY A CA 1
ATOM 753 C C . GLY A 1 94 ? -6.186 -1.743 4.009 1.00 89.81 94 GLY A C 1
ATOM 754 O O . GLY A 1 94 ? -5.382 -1.428 4.890 1.00 89.81 94 GLY A O 1
ATOM 755 N N . ALA A 1 95 ? -7.140 -2.653 4.194 1.00 91.38 95 ALA A N 1
ATOM 756 C CA . ALA A 1 95 ? -7.170 -3.512 5.370 1.00 91.38 95 ALA A CA 1
ATOM 757 C C . ALA A 1 95 ? -5.945 -4.443 5.376 1.00 91.38 95 ALA A C 1
ATOM 759 O O . ALA A 1 95 ? -5.462 -4.873 4.329 1.00 91.38 95 ALA A O 1
ATOM 760 N N . ALA A 1 96 ? -5.439 -4.745 6.567 1.00 92.19 96 ALA A N 1
ATOM 761 C CA . ALA A 1 96 ? -4.251 -5.563 6.786 1.00 92.19 96 ALA A CA 1
ATOM 762 C C . ALA A 1 96 ? -4.496 -6.644 7.853 1.00 92.19 96 ALA A C 1
ATOM 764 O O . ALA A 1 96 ? -3.647 -6.894 8.712 1.00 92.19 96 ALA A O 1
ATOM 765 N N . GLY A 1 97 ? -5.678 -7.259 7.811 1.00 88.44 97 GLY A N 1
ATOM 766 C CA . GLY A 1 97 ? -6.197 -8.170 8.830 1.00 88.44 97 GLY A CA 1
ATOM 767 C C . GLY A 1 97 ? -7.433 -7.597 9.526 1.00 88.44 97 GLY A C 1
ATOM 768 O O . GLY A 1 97 ? -8.028 -6.633 9.052 1.00 88.44 97 GLY A O 1
ATOM 769 N N . ALA A 1 98 ? -7.821 -8.194 10.654 1.00 89.38 98 ALA A N 1
ATOM 770 C CA . ALA A 1 98 ? -9.068 -7.856 11.349 1.00 89.38 98 ALA A CA 1
ATOM 771 C C . ALA A 1 98 ? -9.027 -6.522 12.118 1.00 89.38 98 ALA A C 1
ATOM 773 O O . ALA A 1 98 ? -10.066 -5.924 12.362 1.00 89.38 98 ALA A O 1
ATOM 774 N N . SER A 1 99 ? -7.841 -6.047 12.501 1.00 91.81 99 SER A N 1
ATOM 775 C CA . SER A 1 99 ? -7.682 -4.845 13.332 1.00 91.81 99 SER A CA 1
ATOM 776 C C . SER A 1 99 ? -6.537 -3.954 12.865 1.00 91.81 99 SER A C 1
ATOM 778 O O . SER A 1 99 ? -5.974 -3.204 13.652 1.00 91.81 99 SER A O 1
ATOM 780 N N . ARG A 1 100 ? -6.111 -4.067 11.606 1.00 93.44 100 ARG A N 1
ATOM 781 C CA . ARG A 1 100 ? -4.935 -3.347 11.103 1.00 93.44 100 ARG A CA 1
ATOM 782 C C . ARG A 1 100 ? -5.225 -2.734 9.750 1.00 93.44 100 ARG A C 1
ATOM 784 O O . ARG A 1 100 ? -5.904 -3.343 8.926 1.00 93.44 100 ARG A O 1
ATOM 791 N N . VAL A 1 101 ? -4.633 -1.577 9.496 1.00 94.12 101 VAL A N 1
ATOM 792 C CA . VAL A 1 101 ? -4.590 -0.960 8.166 1.00 94.12 101 VAL A CA 1
ATOM 793 C C . VAL A 1 101 ? -3.165 -0.872 7.670 1.00 94.12 101 VAL A C 1
ATOM 795 O O . VAL A 1 101 ? -2.228 -0.722 8.456 1.00 94.12 101 VAL A O 1
ATOM 798 N N . ARG A 1 102 ? -3.012 -0.924 6.350 1.00 94.56 102 ARG A N 1
ATOM 799 C CA . ARG A 1 102 ? -1.757 -0.649 5.666 1.00 94.56 102 ARG A CA 1
ATOM 800 C C . ARG A 1 102 ? -1.907 0.574 4.783 1.00 94.56 102 ARG A C 1
ATOM 802 O O . ARG A 1 102 ? -2.846 0.661 3.996 1.00 94.56 102 ARG A O 1
ATOM 809 N N . PHE A 1 103 ? -0.951 1.482 4.892 1.00 94.44 103 PHE A N 1
ATOM 810 C CA . PHE A 1 103 ? -0.778 2.614 3.997 1.00 94.44 103 PHE A CA 1
ATOM 811 C C . PHE A 1 103 ? 0.394 2.347 3.057 1.00 94.44 103 PHE A C 1
ATOM 813 O O . PHE A 1 103 ? 1.431 1.829 3.481 1.00 94.44 103 PHE A O 1
ATOM 820 N N . VAL A 1 104 ? 0.230 2.700 1.787 1.00 93.69 104 VAL A N 1
ATOM 821 C CA . VAL A 1 104 ? 1.256 2.580 0.749 1.00 93.69 104 VAL A CA 1
ATOM 822 C C . VAL A 1 104 ? 1.448 3.944 0.104 1.00 93.69 104 VAL A C 1
ATOM 824 O O . VAL A 1 104 ? 0.464 4.568 -0.294 1.00 93.69 104 VAL A O 1
ATOM 827 N N . SER A 1 105 ? 2.704 4.371 -0.029 1.00 92.38 105 SER A N 1
ATOM 828 C CA . SER A 1 105 ? 3.094 5.565 -0.785 1.00 92.38 105 SER A CA 1
ATOM 829 C C . SER A 1 105 ? 4.134 5.208 -1.839 1.00 92.38 105 SER A C 1
ATOM 831 O O . SER A 1 105 ? 5.016 4.384 -1.591 1.00 92.38 105 SER A O 1
ATOM 833 N N . ILE A 1 106 ? 4.031 5.832 -3.008 1.00 90.12 106 ILE A N 1
ATOM 834 C CA . ILE A 1 106 ? 5.051 5.833 -4.057 1.00 90.12 106 ILE A CA 1
ATOM 835 C C . ILE A 1 106 ? 5.586 7.258 -4.122 1.00 90.12 106 ILE A C 1
ATOM 837 O O . ILE A 1 106 ? 4.946 8.157 -4.674 1.00 90.12 106 ILE A O 1
ATOM 841 N N . ASP A 1 107 ? 6.747 7.467 -3.520 1.00 87.12 107 ASP A N 1
ATOM 842 C CA . ASP A 1 107 ? 7.325 8.793 -3.359 1.00 87.12 107 ASP A CA 1
ATOM 843 C C . ASP A 1 107 ? 8.357 9.025 -4.472 1.00 87.12 107 ASP A C 1
ATOM 845 O O . ASP A 1 107 ? 9.398 8.358 -4.469 1.00 87.12 107 ASP A O 1
ATOM 849 N N . PRO A 1 108 ? 8.100 9.928 -5.438 1.00 82.06 108 PRO A N 1
ATOM 850 C CA . PRO A 1 108 ? 9.101 10.291 -6.428 1.00 82.06 108 PRO A CA 1
ATOM 851 C C . PRO A 1 108 ? 10.268 11.017 -5.756 1.00 82.06 108 PRO A C 1
ATOM 853 O O . PRO A 1 108 ? 10.088 11.778 -4.798 1.00 82.06 108 PRO A O 1
ATOM 856 N N . HIS A 1 109 ? 11.468 10.790 -6.276 1.00 80.00 109 HIS A N 1
ATOM 857 C CA . HIS A 1 109 ? 12.680 11.452 -5.806 1.00 80.00 109 HIS A CA 1
ATOM 858 C C . HIS A 1 109 ? 13.575 11.854 -6.976 1.00 80.00 109 HIS A C 1
ATOM 860 O O . HIS A 1 109 ? 13.412 11.391 -8.103 1.00 80.00 109 HIS A O 1
ATOM 866 N N . CYS A 1 110 ? 14.500 12.777 -6.722 1.00 77.69 110 CYS A N 1
ATOM 867 C CA . CYS A 1 110 ? 15.414 13.285 -7.734 1.00 77.69 110 CYS A CA 1
ATOM 868 C C . CYS A 1 110 ? 16.868 13.052 -7.332 1.00 77.69 110 CYS A C 1
ATOM 870 O O . CYS A 1 110 ? 17.247 13.322 -6.192 1.00 77.69 110 CYS A O 1
ATOM 872 N N . CYS A 1 111 ? 17.719 12.680 -8.294 1.00 75.25 111 CYS A N 1
ATOM 873 C CA . CYS A 1 111 ? 19.169 12.603 -8.095 1.00 75.25 111 CYS A CA 1
ATOM 874 C C . CYS A 1 111 ? 19.796 13.939 -7.654 1.00 75.25 111 CYS A C 1
ATOM 876 O O . CYS A 1 111 ? 20.907 13.954 -7.136 1.00 75.25 111 CYS A O 1
ATOM 878 N N . CYS A 1 112 ? 19.094 15.061 -7.842 1.00 73.81 112 CYS A N 1
ATOM 879 C CA . CYS A 1 112 ? 19.503 16.387 -7.377 1.00 73.81 112 CYS A CA 1
ATOM 880 C C . CYS A 1 112 ? 19.157 16.658 -5.897 1.00 73.81 112 CYS A C 1
ATOM 882 O O . CYS A 1 112 ? 19.416 17.756 -5.413 1.00 73.81 112 CYS A O 1
ATOM 884 N N . GLY A 1 113 ? 18.577 15.689 -5.176 1.00 60.78 113 GLY A N 1
ATOM 885 C CA . GLY A 1 113 ? 18.378 15.739 -3.721 1.00 60.78 113 GLY A CA 1
ATOM 886 C C . GLY A 1 113 ? 17.094 16.422 -3.236 1.00 60.78 113 GLY A C 1
ATOM 887 O O . GLY A 1 113 ? 16.896 16.541 -2.030 1.00 60.78 113 GLY A O 1
ATOM 888 N N . GLY A 1 114 ? 16.215 16.862 -4.141 1.00 63.22 114 GLY A N 1
ATOM 889 C CA . GLY A 1 114 ? 14.907 17.417 -3.781 1.00 63.22 114 GLY A CA 1
ATOM 890 C C . GLY A 1 114 ? 13.841 16.326 -3.582 1.00 63.22 114 GLY A C 1
ATOM 891 O O . GLY A 1 114 ? 13.799 15.388 -4.387 1.00 63.22 114 GLY A O 1
ATOM 892 N N . PRO A 1 115 ? 12.970 16.426 -2.556 1.00 62.12 115 PRO A N 1
ATOM 893 C CA . PRO A 1 115 ? 11.783 15.582 -2.455 1.00 62.12 115 PRO A CA 1
ATOM 894 C C . PRO A 1 115 ? 10.766 15.948 -3.547 1.00 62.12 115 PRO A C 1
ATOM 896 O O . PRO A 1 115 ? 10.621 17.120 -3.895 1.00 62.12 115 PRO A O 1
ATOM 899 N N . GLY A 1 116 ? 10.029 14.958 -4.053 1.00 64.19 116 GLY A N 1
ATOM 900 C CA . GLY A 1 116 ? 8.892 15.186 -4.943 1.00 64.19 116 GLY A CA 1
ATOM 901 C C . GLY A 1 116 ? 9.187 14.991 -6.431 1.00 64.19 116 GLY A C 1
ATOM 902 O O . GLY A 1 116 ? 10.195 14.412 -6.839 1.00 64.19 116 GLY A O 1
ATOM 903 N N . ARG A 1 117 ? 8.233 15.428 -7.264 1.00 65.06 117 ARG A N 1
ATOM 904 C CA . ARG A 1 117 ? 8.306 15.292 -8.728 1.00 65.06 117 ARG A CA 1
ATOM 905 C C . ARG A 1 117 ? 9.481 16.116 -9.244 1.00 65.06 117 ARG A C 1
ATOM 907 O O . ARG A 1 117 ? 9.663 17.263 -8.848 1.00 65.06 117 ARG A O 1
ATOM 914 N N . SER A 1 118 ? 10.230 15.563 -10.187 1.00 64.62 118 SER A N 1
ATOM 915 C CA . SER A 1 118 ? 11.282 16.300 -10.873 1.00 64.62 118 SER A CA 1
ATOM 916 C C . SER A 1 118 ? 11.148 16.158 -12.378 1.00 64.62 118 SER A C 1
ATOM 918 O O . SER A 1 118 ? 10.856 15.078 -12.886 1.00 64.62 118 SER A O 1
ATOM 920 N N . THR A 1 119 ? 11.424 17.249 -13.087 1.00 65.50 119 THR A N 1
ATOM 921 C CA . THR A 1 119 ? 11.617 17.266 -14.542 1.00 65.50 119 THR A CA 1
ATOM 922 C C . THR A 1 119 ? 13.009 16.771 -14.946 1.00 65.50 119 THR A C 1
ATOM 924 O O . THR A 1 119 ? 13.334 16.724 -16.132 1.00 65.50 119 THR A O 1
ATOM 927 N N . CYS A 1 120 ? 13.851 16.379 -13.979 1.00 74.44 120 CYS A N 1
ATOM 928 C CA . CYS A 1 120 ? 15.158 15.796 -14.243 1.00 74.44 120 CYS A CA 1
ATOM 929 C C . CYS A 1 120 ? 15.012 14.547 -15.117 1.00 74.44 120 CYS A C 1
ATOM 931 O O . CYS A 1 120 ? 14.481 13.522 -14.684 1.00 74.44 120 CYS A O 1
ATOM 933 N N . ALA A 1 121 ? 15.546 14.605 -16.339 1.00 72.31 121 ALA A N 1
ATOM 934 C CA . ALA A 1 121 ? 15.470 13.504 -17.294 1.00 72.31 121 ALA A CA 1
ATOM 935 C C . ALA A 1 121 ? 16.045 12.189 -16.732 1.00 72.31 121 ALA A C 1
ATOM 937 O O . ALA A 1 121 ? 15.526 11.114 -17.035 1.00 72.31 121 ALA A O 1
ATOM 938 N N . HIS A 1 122 ? 17.059 12.278 -15.863 1.00 71.50 122 HIS A N 1
ATOM 939 C CA . HIS A 1 122 ? 17.705 11.131 -15.223 1.00 71.50 122 HIS A CA 1
ATOM 940 C C . HIS A 1 122 ? 16.894 10.511 -14.075 1.00 71.50 122 HIS A C 1
ATOM 942 O O . HIS A 1 122 ? 17.154 9.368 -13.717 1.00 71.50 122 HIS A O 1
ATOM 948 N N . SER A 1 123 ? 15.911 11.222 -13.512 1.00 74.50 123 SER A N 1
ATOM 949 C CA . SER A 1 123 ? 15.141 10.766 -12.339 1.00 74.50 123 SER A CA 1
ATOM 950 C C . SER A 1 123 ? 13.626 10.832 -12.526 1.00 74.50 123 SER A C 1
ATOM 952 O O . SER A 1 123 ? 12.877 10.642 -11.579 1.00 74.50 123 SER A O 1
ATOM 954 N N . HIS A 1 124 ? 13.141 11.055 -13.746 1.00 74.12 124 HIS A N 1
ATOM 955 C CA . HIS A 1 124 ? 11.703 11.180 -14.012 1.00 74.12 124 HIS A CA 1
ATOM 956 C C . HIS A 1 124 ? 10.885 9.895 -13.720 1.00 74.12 124 HIS A C 1
ATOM 958 O O . HIS A 1 124 ? 9.659 9.950 -13.600 1.00 74.12 124 HIS A O 1
ATOM 964 N N . PHE A 1 125 ? 11.555 8.741 -13.613 1.00 80.88 125 PHE A N 1
ATOM 965 C CA . PHE A 1 125 ? 10.986 7.459 -13.174 1.00 80.88 125 PHE A CA 1
ATOM 966 C C . PHE A 1 125 ? 11.570 6.968 -11.842 1.00 80.88 125 PHE A C 1
ATOM 968 O O . PHE A 1 125 ? 11.388 5.803 -11.498 1.00 80.88 125 PHE A O 1
ATOM 975 N N . ALA A 1 126 ? 12.302 7.818 -11.120 1.00 86.44 126 ALA A N 1
ATOM 976 C CA . ALA A 1 126 ? 12.882 7.452 -9.840 1.00 86.44 126 ALA A CA 1
ATOM 977 C C . ALA A 1 126 ? 11.839 7.616 -8.730 1.00 86.44 126 ALA A C 1
ATOM 979 O O . ALA A 1 126 ? 11.217 8.672 -8.579 1.00 86.44 126 ALA A O 1
ATOM 980 N N . PHE A 1 127 ? 11.630 6.548 -7.967 1.00 89.00 127 PHE A N 1
ATOM 981 C CA . PHE A 1 127 ? 10.658 6.512 -6.883 1.00 89.00 127 PHE A CA 1
ATOM 982 C C . PHE A 1 127 ? 11.097 5.546 -5.790 1.00 89.00 127 PHE A C 1
ATOM 984 O O . PHE A 1 127 ? 11.866 4.616 -6.022 1.00 89.00 127 PHE A O 1
ATOM 991 N N . THR A 1 128 ? 10.531 5.725 -4.603 1.00 92.81 128 THR A N 1
ATOM 992 C CA . THR A 1 128 ? 10.594 4.739 -3.528 1.00 92.81 128 THR A CA 1
ATOM 993 C C . THR A 1 128 ? 9.181 4.348 -3.126 1.00 92.81 128 THR A C 1
ATOM 995 O O . THR A 1 128 ? 8.354 5.202 -2.808 1.00 92.81 128 THR A O 1
ATOM 998 N N . VAL A 1 129 ? 8.899 3.049 -3.120 1.00 95.12 129 VAL A N 1
ATOM 999 C CA . VAL A 1 129 ? 7.672 2.498 -2.547 1.00 95.12 129 VAL A CA 1
ATOM 1000 C C . VAL A 1 129 ? 7.889 2.298 -1.058 1.00 95.12 129 VAL A C 1
ATOM 1002 O O . VAL A 1 129 ? 8.848 1.643 -0.654 1.00 95.12 129 VAL A O 1
ATOM 1005 N N . ARG A 1 130 ? 6.983 2.812 -0.235 1.00 95.44 130 ARG A N 1
ATOM 1006 C CA . ARG A 1 130 ? 7.015 2.643 1.218 1.00 95.44 130 ARG A CA 1
ATOM 1007 C C . ARG A 1 130 ? 5.688 2.121 1.731 1.00 95.44 130 ARG A C 1
ATOM 1009 O O . ARG A 1 130 ? 4.628 2.495 1.224 1.00 95.44 130 ARG A O 1
ATOM 1016 N N . THR A 1 131 ? 5.751 1.269 2.749 1.00 96.69 131 THR A N 1
ATOM 1017 C CA . THR A 1 131 ? 4.568 0.771 3.446 1.00 96.69 131 THR A CA 1
ATOM 1018 C C . THR A 1 131 ? 4.656 0.994 4.944 1.00 96.69 131 THR A C 1
ATOM 1020 O O . THR A 1 131 ? 5.721 0.870 5.556 1.00 96.69 131 THR A O 1
ATOM 1023 N N . TRP A 1 132 ? 3.500 1.297 5.526 1.00 96.62 132 TRP A N 1
ATOM 1024 C CA . TRP A 1 132 ? 3.309 1.423 6.961 1.00 96.62 132 TRP A CA 1
ATOM 1025 C C . TRP A 1 132 ? 2.095 0.615 7.376 1.00 96.62 132 TRP A C 1
ATOM 1027 O O . TRP A 1 132 ? 1.083 0.621 6.675 1.00 96.62 132 TRP A O 1
ATOM 1037 N N . THR A 1 133 ? 2.170 -0.020 8.537 1.00 95.69 133 THR A N 1
ATOM 1038 C CA . THR A 1 133 ? 1.027 -0.689 9.154 1.00 95.69 133 THR A CA 1
ATOM 1039 C C . THR A 1 133 ? 0.700 -0.028 10.484 1.00 95.69 133 THR A C 1
ATOM 1041 O O . THR A 1 133 ? 1.598 0.349 11.236 1.00 95.69 133 THR A O 1
ATOM 1044 N N . MET A 1 134 ? -0.589 0.094 10.778 1.00 94.56 134 MET A N 1
ATOM 1045 C CA . MET A 1 134 ? -1.102 0.587 12.052 1.00 94.56 134 MET A CA 1
ATOM 1046 C C . MET A 1 134 ? -2.064 -0.438 12.637 1.00 94.56 134 MET A C 1
ATOM 1048 O O . MET A 1 134 ? -2.881 -1.012 11.914 1.00 94.56 134 MET A O 1
ATOM 1052 N N . ASP A 1 135 ? -1.939 -0.669 13.939 1.00 93.25 135 ASP A N 1
ATOM 1053 C CA . ASP A 1 135 ? -2.921 -1.421 14.712 1.00 93.25 135 ASP A CA 1
ATOM 1054 C C . ASP A 1 135 ? -4.023 -0.467 15.168 1.00 93.25 135 ASP A C 1
ATOM 1056 O O . ASP A 1 135 ? -3.731 0.592 15.718 1.00 93.25 135 ASP A O 1
ATOM 1060 N N . LEU A 1 136 ? -5.269 -0.830 14.885 1.00 91.31 136 LEU A N 1
ATOM 1061 C CA . LEU A 1 136 ? -6.463 -0.075 15.245 1.00 91.31 136 LEU A CA 1
ATOM 1062 C C . LEU A 1 136 ? -6.975 -0.449 16.634 1.00 91.31 136 LEU A C 1
ATOM 1064 O O . LEU A 1 136 ? -7.947 0.153 17.091 1.00 91.31 136 LEU A O 1
ATOM 1068 N N . ASN A 1 137 ? -6.391 -1.460 17.287 1.00 84.69 137 ASN A N 1
ATOM 1069 C CA . ASN A 1 137 ? -6.843 -1.840 18.610 1.00 84.69 137 ASN A CA 1
ATOM 1070 C C . ASN A 1 137 ? -6.583 -0.700 19.606 1.00 84.69 137 ASN A C 1
ATOM 1072 O O . ASN A 1 137 ? -5.454 -0.245 19.786 1.00 84.69 137 ASN A O 1
ATOM 1076 N N . MET A 1 138 ? -7.658 -0.258 20.252 1.00 67.69 138 MET A N 1
ATOM 1077 C CA . MET A 1 138 ? -7.707 0.937 21.092 1.00 67.69 138 MET A CA 1
ATOM 1078 C C . MET A 1 138 ? -7.494 0.632 22.580 1.00 67.69 138 MET A C 1
ATOM 1080 O O . MET A 1 138 ? -7.887 1.446 23.412 1.00 67.69 138 MET A O 1
ATOM 1084 N N . ASP A 1 139 ? -6.903 -0.518 22.921 1.00 67.50 139 ASP A N 1
ATOM 1085 C CA . ASP A 1 139 ? -6.606 -0.945 24.300 1.00 67.50 139 ASP A CA 1
ATOM 1086 C C . ASP A 1 139 ? -5.464 -0.094 24.922 1.00 67.50 139 ASP A C 1
ATOM 1088 O O . ASP A 1 139 ? -4.369 -0.584 25.208 1.00 67.50 139 ASP A O 1
ATOM 1092 N N . ASP A 1 140 ? -5.719 1.210 25.079 1.00 61.78 140 ASP A N 1
ATOM 1093 C CA . ASP A 1 140 ? -4.906 2.256 25.724 1.00 61.78 140 ASP A CA 1
ATOM 1094 C C . ASP A 1 140 ? -3.572 2.636 25.056 1.00 61.78 140 ASP A C 1
ATOM 1096 O O . ASP A 1 140 ? -2.746 3.334 25.651 1.00 61.78 140 ASP A O 1
ATOM 1100 N N . LYS A 1 141 ? -3.344 2.243 23.798 1.00 68.81 141 LYS A N 1
ATOM 1101 C CA . LYS A 1 141 ? -2.173 2.692 23.025 1.00 68.81 141 LYS A CA 1
ATOM 1102 C C . LYS A 1 141 ? -2.541 3.784 22.020 1.00 68.81 141 LYS A C 1
ATOM 1104 O O . LYS A 1 141 ? -3.554 3.649 21.334 1.00 68.81 141 LYS A O 1
ATOM 1109 N N . PRO A 1 142 ? -1.714 4.838 21.883 1.00 81.31 142 PRO A N 1
ATOM 1110 C CA . PRO A 1 142 ? -1.892 5.804 20.811 1.00 81.31 142 PRO A CA 1
ATOM 1111 C C . PRO A 1 142 ? -1.711 5.104 19.464 1.00 81.31 142 PRO A C 1
ATOM 1113 O O . PRO A 1 142 ? -0.820 4.263 19.293 1.00 81.31 142 PRO A O 1
ATOM 1116 N N . LEU A 1 143 ? -2.558 5.464 18.504 1.00 88.56 143 LEU A N 1
ATOM 1117 C CA . LEU A 1 143 ? -2.440 4.979 17.138 1.00 88.56 143 LEU A CA 1
ATOM 1118 C C . LEU A 1 143 ? -1.112 5.452 16.548 1.00 88.56 143 LEU A C 1
ATOM 1120 O O . LEU A 1 143 ? -0.846 6.649 16.462 1.00 88.56 143 LEU A O 1
ATOM 1124 N N . ALA A 1 144 ? -0.280 4.507 16.120 1.00 91.19 144 ALA A N 1
ATOM 1125 C CA . ALA A 1 144 ? 1.033 4.809 15.571 1.00 91.19 144 ALA A CA 1
ATOM 1126 C C . ALA A 1 144 ? 1.276 4.049 14.267 1.00 91.19 144 ALA A C 1
ATOM 1128 O O . ALA A 1 144 ? 1.072 2.836 14.176 1.00 91.19 144 ALA A O 1
ATOM 1129 N N . TRP A 1 145 ? 1.752 4.775 13.256 1.00 94.81 145 TRP A N 1
ATOM 1130 C CA . TRP A 1 145 ? 2.231 4.181 12.015 1.00 94.81 145 TRP A CA 1
ATOM 1131 C C . TRP A 1 145 ? 3.595 3.531 12.232 1.00 94.81 145 TRP A C 1
ATOM 1133 O O . TRP A 1 145 ? 4.547 4.195 12.639 1.00 94.81 145 TRP A O 1
ATOM 1143 N N . VAL A 1 146 ? 3.716 2.249 11.890 1.00 94.81 146 VAL A N 1
ATOM 1144 C CA . VAL A 1 146 ? 4.994 1.531 11.877 1.00 94.81 146 VAL A CA 1
ATOM 1145 C C . VAL A 1 146 ? 5.405 1.297 10.433 1.00 94.81 146 VAL A C 1
ATOM 1147 O O . VAL A 1 146 ? 4.729 0.567 9.709 1.00 94.81 146 VAL A O 1
ATOM 1150 N N . LYS A 1 147 ? 6.517 1.908 10.012 1.00 95.56 147 LYS A N 1
ATOM 1151 C CA . LYS A 1 147 ? 7.122 1.638 8.703 1.00 95.56 147 LYS A CA 1
ATOM 1152 C C . LYS A 1 147 ? 7.629 0.203 8.678 1.00 95.56 147 LYS A C 1
ATOM 1154 O O . LYS A 1 147 ? 8.382 -0.200 9.561 1.00 95.56 147 LYS A O 1
ATOM 1159 N N . ASP A 1 148 ? 7.213 -0.562 7.681 1.00 94.69 148 ASP A N 1
ATOM 1160 C CA . ASP A 1 148 ? 7.485 -2.001 7.625 1.00 94.69 148 ASP A CA 1
ATOM 1161 C C . ASP A 1 148 ? 7.896 -2.510 6.238 1.00 94.69 148 ASP A C 1
ATOM 1163 O O . ASP A 1 148 ? 8.185 -3.697 6.080 1.00 94.69 148 ASP A O 1
ATOM 1167 N N . GLY A 1 149 ? 7.963 -1.620 5.247 1.00 94.19 149 GLY A N 1
ATOM 1168 C CA . GLY A 1 149 ? 8.445 -1.933 3.911 1.00 94.19 149 GLY A CA 1
ATOM 1169 C C . GLY A 1 149 ? 8.991 -0.699 3.208 1.00 94.19 149 GLY A C 1
ATOM 1170 O O . GLY A 1 149 ? 8.444 0.399 3.323 1.00 94.19 149 GLY A O 1
ATOM 1171 N N . GLU A 1 150 ? 10.083 -0.893 2.479 1.00 95.56 150 GLU A N 1
ATOM 1172 C CA . GLU A 1 150 ? 10.682 0.108 1.604 1.00 95.56 150 GLU A CA 1
ATOM 1173 C C . GLU A 1 150 ? 11.366 -0.593 0.428 1.00 95.56 150 GLU A C 1
ATOM 1175 O O . GLU A 1 150 ? 12.073 -1.590 0.620 1.00 95.56 150 GLU A O 1
ATOM 1180 N N . MET A 1 151 ? 11.131 -0.089 -0.781 1.00 96.00 151 MET A N 1
ATOM 1181 C CA . MET A 1 151 ? 11.723 -0.608 -2.007 1.00 96.00 151 MET A CA 1
ATOM 1182 C C . MET A 1 151 ? 11.967 0.528 -3.000 1.00 96.00 151 MET A C 1
ATOM 1184 O O . MET A 1 151 ? 11.029 1.230 -3.386 1.00 96.00 151 MET A O 1
ATOM 1188 N N . ASP A 1 152 ? 13.219 0.713 -3.402 1.00 94.31 152 ASP A N 1
ATOM 1189 C CA . ASP A 1 152 ? 13.591 1.686 -4.431 1.00 94.31 152 ASP A CA 1
ATOM 1190 C C . ASP A 1 152 ? 13.264 1.179 -5.847 1.00 94.31 152 ASP A C 1
ATOM 1192 O O . ASP A 1 152 ? 13.177 -0.029 -6.085 1.00 94.31 152 ASP A O 1
ATOM 1196 N N . CYS A 1 153 ? 13.088 2.088 -6.806 1.00 93.44 153 CYS A N 1
ATOM 1197 C CA . CYS A 1 153 ? 12.821 1.741 -8.199 1.00 93.44 153 CYS A CA 1
ATOM 1198 C C . CYS A 1 153 ? 13.883 0.812 -8.806 1.00 93.44 153 CYS A C 1
ATOM 1200 O O . CYS A 1 153 ? 13.515 -0.111 -9.532 1.00 93.44 153 CYS A O 1
ATOM 1202 N N . GLU A 1 154 ? 15.169 0.980 -8.478 1.00 93.69 154 GLU A N 1
ATOM 1203 C CA . GLU A 1 154 ? 16.219 0.079 -8.975 1.00 93.69 154 GLU A CA 1
ATOM 1204 C C . GLU A 1 154 ? 16.088 -1.327 -8.375 1.00 93.69 154 GLU A C 1
ATOM 1206 O O . GLU A 1 154 ? 16.300 -2.317 -9.074 1.00 93.69 154 GLU A O 1
ATOM 1211 N N . GLU A 1 155 ? 15.661 -1.437 -7.110 1.00 96.25 155 GLU A N 1
ATOM 1212 C CA . GLU A 1 155 ? 15.349 -2.735 -6.501 1.00 96.25 155 GLU A CA 1
ATOM 1213 C C . GLU A 1 155 ? 14.155 -3.398 -7.195 1.00 96.25 155 GLU A C 1
ATOM 1215 O O . GLU A 1 155 ? 14.217 -4.595 -7.465 1.00 96.25 155 GLU A O 1
ATOM 1220 N N . VAL A 1 156 ? 13.099 -2.639 -7.525 1.00 96.25 156 VAL A N 1
ATOM 1221 C CA . VAL A 1 156 ? 11.932 -3.147 -8.275 1.00 96.25 156 VAL A CA 1
ATOM 1222 C C . VAL A 1 156 ? 12.357 -3.665 -9.648 1.00 96.25 156 VAL A C 1
ATOM 1224 O O . VAL A 1 156 ? 11.979 -4.766 -10.044 1.00 96.25 156 VAL A O 1
ATOM 1227 N N . TRP A 1 157 ? 13.138 -2.879 -10.389 1.00 94.94 157 TRP A N 1
ATOM 1228 C CA . TRP A 1 157 ? 13.536 -3.216 -11.758 1.00 94.94 157 TRP A CA 1
ATOM 1229 C C . TRP A 1 157 ? 14.569 -4.342 -11.833 1.00 94.94 157 TRP A C 1
ATOM 1231 O O . TRP A 1 157 ? 14.744 -4.925 -12.904 1.00 94.94 157 TRP A O 1
ATOM 1241 N N . ALA A 1 158 ? 15.246 -4.643 -10.724 1.00 96.31 158 ALA A N 1
ATOM 1242 C CA . ALA A 1 158 ? 16.178 -5.758 -10.600 1.00 96.31 158 ALA A CA 1
ATOM 1243 C C . ALA A 1 158 ? 15.504 -7.085 -10.199 1.00 96.31 158 ALA A C 1
ATOM 1245 O O . ALA A 1 158 ? 16.186 -8.109 -10.126 1.00 96.31 158 ALA A O 1
ATOM 1246 N N . LEU A 1 159 ? 14.194 -7.095 -9.923 1.00 96.94 159 LEU A N 1
ATOM 1247 C CA . LEU A 1 159 ? 13.476 -8.316 -9.554 1.00 96.94 159 LEU A CA 1
ATOM 1248 C C . LEU A 1 159 ? 13.422 -9.313 -10.717 1.00 96.94 159 LEU A C 1
ATOM 1250 O O . LEU A 1 159 ? 13.112 -8.953 -11.852 1.00 96.94 159 LEU A O 1
ATOM 1254 N N . LEU A 1 160 ? 13.637 -10.593 -10.398 1.00 95.12 160 LEU A N 1
ATOM 1255 C CA . LEU A 1 160 ? 13.421 -11.694 -11.337 1.00 95.12 160 LEU A CA 1
ATOM 1256 C C . LEU A 1 160 ? 11.963 -11.695 -11.817 1.00 95.12 160 LEU A C 1
ATOM 1258 O O . LEU A 1 160 ? 11.039 -11.651 -11.002 1.00 95.12 160 LEU A O 1
ATOM 1262 N N . GLY A 1 161 ? 11.758 -11.766 -13.129 1.00 91.19 161 GLY A N 1
ATOM 1263 C CA . GLY A 1 161 ? 10.450 -11.684 -13.782 1.00 91.19 161 GLY A CA 1
ATOM 1264 C C . GLY A 1 161 ? 10.042 -10.267 -14.201 1.00 91.19 161 GLY A C 1
ATOM 1265 O O . GLY A 1 161 ? 9.013 -10.113 -14.861 1.00 91.19 161 GLY A O 1
ATOM 1266 N N . TYR A 1 162 ? 10.808 -9.232 -13.831 1.00 93.81 162 TYR A N 1
ATOM 1267 C CA . TYR A 1 162 ? 10.579 -7.861 -14.306 1.00 93.81 162 TYR A CA 1
ATOM 1268 C C . TYR A 1 162 ? 11.163 -7.639 -15.718 1.00 93.81 162 TYR A C 1
ATOM 1270 O O . TYR A 1 162 ? 10.977 -6.582 -16.327 1.00 93.81 162 TYR A O 1
ATOM 1278 N N . GLU A 1 163 ? 11.865 -8.626 -16.283 1.00 91.88 163 GLU A N 1
ATOM 1279 C CA . GLU A 1 163 ? 12.449 -8.541 -17.618 1.00 91.88 163 GLU A CA 1
ATOM 1280 C C . GLU A 1 163 ? 11.366 -8.300 -18.684 1.00 91.88 163 GLU A C 1
ATOM 1282 O O . GLU A 1 163 ? 10.378 -9.021 -18.793 1.00 91.88 163 GLU A O 1
ATOM 1287 N N . GLY A 1 164 ? 11.555 -7.261 -19.503 1.00 86.56 164 GLY A N 1
ATOM 1288 C CA . GLY A 1 164 ? 10.611 -6.886 -20.561 1.00 86.56 164 GLY A CA 1
ATOM 1289 C C . GLY A 1 164 ? 9.474 -5.957 -20.119 1.00 86.56 164 GLY A C 1
ATOM 1290 O O . GLY A 1 164 ? 8.749 -5.454 -20.980 1.00 86.56 164 GLY A O 1
ATOM 1291 N N . LEU A 1 165 ? 9.343 -5.659 -18.821 1.00 89.94 165 LEU A N 1
ATOM 1292 C CA . LEU A 1 165 ? 8.467 -4.591 -18.339 1.00 89.94 165 LEU A CA 1
ATOM 1293 C C . LEU A 1 165 ? 9.120 -3.211 -18.503 1.00 89.94 165 LEU A C 1
ATOM 1295 O O . LEU A 1 165 ? 10.345 -3.074 -18.422 1.00 89.94 165 LEU A O 1
ATOM 1299 N N . PRO A 1 166 ? 8.323 -2.147 -18.712 1.00 88.69 166 PRO A N 1
ATOM 1300 C CA . PRO A 1 166 ? 8.871 -0.803 -18.753 1.00 88.69 166 PRO A CA 1
ATOM 1301 C C . PRO A 1 166 ? 9.415 -0.397 -17.374 1.00 88.69 166 PRO A C 1
ATOM 1303 O O . PRO A 1 166 ? 8.754 -0.551 -16.343 1.00 88.69 166 PRO A O 1
ATOM 1306 N N . ARG A 1 167 ? 10.613 0.197 -17.372 1.00 89.81 167 ARG A N 1
ATOM 1307 C CA . ARG A 1 167 ? 11.154 0.936 -16.224 1.00 89.81 167 ARG A CA 1
ATOM 1308 C C . ARG A 1 167 ? 10.451 2.283 -16.132 1.00 89.81 167 ARG A C 1
ATOM 1310 O O . ARG A 1 167 ? 10.945 3.280 -16.643 1.00 89.81 167 ARG A O 1
ATOM 1317 N N . ALA A 1 168 ? 9.239 2.265 -15.596 1.00 85.44 168 ALA A N 1
ATOM 1318 C CA . ALA A 1 168 ? 8.370 3.420 -15.441 1.00 85.44 168 ALA A CA 1
ATOM 1319 C C . ALA A 1 168 ? 7.890 3.517 -13.991 1.00 85.44 168 ALA A C 1
ATOM 1321 O O . ALA A 1 168 ? 8.040 2.573 -13.214 1.00 85.44 168 ALA A O 1
ATOM 1322 N N . ASN A 1 169 ? 7.290 4.654 -13.640 1.00 83.38 169 ASN A N 1
ATOM 1323 C CA . ASN A 1 169 ? 6.695 4.814 -12.323 1.00 83.38 169 ASN A CA 1
ATOM 1324 C C . ASN A 1 169 ? 5.537 3.827 -12.094 1.00 83.38 169 ASN A C 1
ATOM 1326 O O . ASN A 1 169 ? 4.743 3.560 -13.003 1.00 83.38 169 ASN A O 1
ATOM 1330 N N . LEU A 1 170 ? 5.409 3.362 -10.853 1.00 88.56 170 LEU A N 1
ATOM 1331 C CA . LEU A 1 170 ? 4.261 2.583 -10.395 1.00 88.56 170 LEU A CA 1
ATOM 1332 C C . LEU A 1 170 ? 3.063 3.493 -10.114 1.00 88.56 170 LEU A C 1
ATOM 1334 O O . LEU A 1 170 ? 3.225 4.650 -9.733 1.00 88.56 170 LEU A O 1
ATOM 1338 N N . LEU A 1 171 ? 1.853 2.971 -10.284 1.00 85.44 171 LEU A N 1
ATOM 1339 C CA . LEU A 1 171 ? 0.605 3.701 -10.063 1.00 85.44 171 LEU A CA 1
ATOM 1340 C C . LEU A 1 171 ? -0.433 2.823 -9.365 1.00 85.44 171 LEU A C 1
ATOM 1342 O O . LEU A 1 171 ? -0.397 1.599 -9.464 1.00 85.44 171 LEU A O 1
ATOM 1346 N N . CYS A 1 172 ? -1.387 3.475 -8.710 1.00 83.38 172 CYS A N 1
ATOM 1347 C CA . CYS A 1 172 ? -2.578 2.887 -8.106 1.00 83.38 172 CYS A CA 1
ATOM 1348 C C . CYS A 1 172 ? -2.279 1.662 -7.217 1.00 83.38 172 CYS A C 1
ATOM 1350 O O . CYS A 1 172 ? -2.736 0.563 -7.537 1.00 83.38 172 CYS A O 1
ATOM 1352 N N . PRO A 1 173 ? -1.519 1.827 -6.114 1.00 90.00 173 PRO A N 1
ATOM 1353 C CA . PRO A 1 173 ? -1.222 0.721 -5.213 1.00 90.00 173 PRO A CA 1
ATOM 1354 C C . PRO A 1 173 ? -2.501 0.081 -4.664 1.00 90.00 173 PRO A C 1
ATOM 1356 O O . PRO A 1 173 ? -3.395 0.789 -4.218 1.00 90.00 173 PRO A O 1
ATOM 1359 N N . VAL A 1 174 ? -2.587 -1.245 -4.620 1.00 87.31 174 VAL A N 1
ATOM 1360 C CA . VAL A 1 174 ? -3.699 -1.962 -3.970 1.00 87.31 174 VAL A CA 1
ATOM 1361 C C . VAL A 1 174 ? -3.137 -2.998 -3.018 1.00 87.31 174 VAL A C 1
ATOM 1363 O O . VAL A 1 174 ? -2.416 -3.902 -3.432 1.00 87.31 174 VAL A O 1
ATOM 1366 N N . VAL A 1 175 ? -3.464 -2.870 -1.735 1.00 89.06 175 VAL A N 1
ATOM 1367 C CA . VAL A 1 175 ? -3.079 -3.854 -0.718 1.00 89.06 175 VAL A CA 1
ATOM 1368 C C . VAL A 1 175 ? -3.947 -5.098 -0.894 1.00 89.06 175 VAL A C 1
ATOM 1370 O O . VAL A 1 175 ? -5.172 -4.993 -0.943 1.00 89.06 175 VAL A O 1
ATOM 1373 N N . SER A 1 176 ? -3.322 -6.269 -0.996 1.00 85.88 176 SER A N 1
ATOM 1374 C CA . SER A 1 176 ? -4.045 -7.541 -1.040 1.00 85.88 176 SER A CA 1
ATOM 1375 C C . SER A 1 176 ? -4.744 -7.810 0.294 1.00 85.88 176 SER A C 1
ATOM 1377 O O . SER A 1 176 ? -4.133 -7.698 1.358 1.00 85.88 176 SER A O 1
ATOM 1379 N N . LEU A 1 177 ? -6.017 -8.207 0.221 1.00 81.12 177 LEU A N 1
ATOM 1380 C CA . LEU A 1 177 ? -6.809 -8.610 1.386 1.00 81.12 177 LEU A CA 1
ATOM 1381 C C . LEU A 1 177 ? -6.307 -9.927 1.999 1.00 81.12 177 LEU A C 1
ATOM 1383 O O . LEU A 1 177 ? -6.313 -10.073 3.219 1.00 81.12 177 LEU A O 1
ATOM 1387 N N . ASP A 1 178 ? -5.834 -10.859 1.166 1.00 84.62 178 ASP A N 1
ATOM 1388 C CA . ASP A 1 178 ? -5.373 -12.184 1.602 1.00 84.62 178 ASP A CA 1
ATOM 1389 C C . ASP A 1 178 ? -3.988 -12.127 2.258 1.00 84.62 178 ASP A C 1
ATOM 1391 O O . ASP A 1 178 ? -3.704 -12.836 3.225 1.00 84.62 178 ASP A O 1
ATOM 1395 N N . ASN A 1 179 ? -3.098 -11.285 1.724 1.00 89.50 179 ASN A N 1
ATOM 1396 C CA . ASN A 1 179 ? -1.752 -11.112 2.252 1.00 89.50 179 ASN A CA 1
ATOM 1397 C C . ASN A 1 179 ? -1.358 -9.632 2.248 1.00 89.50 179 ASN A C 1
ATOM 1399 O O . ASN A 1 179 ? -0.915 -9.125 1.219 1.00 89.50 179 ASN A O 1
ATOM 1403 N N . PRO A 1 180 ? -1.379 -8.959 3.409 1.00 88.56 180 PRO A N 1
ATOM 1404 C CA . PRO A 1 180 ? -1.076 -7.534 3.492 1.00 88.56 180 PRO A CA 1
ATOM 1405 C C . PRO A 1 180 ? 0.349 -7.155 3.071 1.00 88.56 180 PRO A C 1
ATOM 1407 O O . PRO A 1 180 ? 0.622 -5.975 2.876 1.00 88.56 180 PRO A O 1
ATOM 1410 N N . ASN A 1 181 ? 1.276 -8.114 2.958 1.00 92.75 181 ASN A N 1
ATOM 1411 C CA . ASN A 1 181 ? 2.621 -7.854 2.433 1.00 92.75 181 ASN A CA 1
ATOM 1412 C C . ASN A 1 181 ? 2.652 -7.790 0.901 1.00 92.75 181 ASN A C 1
ATOM 1414 O O . ASN A 1 181 ? 3.678 -7.410 0.343 1.00 92.75 181 ASN A O 1
ATOM 1418 N N . VAL A 1 182 ? 1.577 -8.195 0.224 1.00 94.00 182 VAL A N 1
ATOM 1419 C CA . VAL A 1 182 ? 1.452 -8.151 -1.231 1.00 94.00 182 VAL A CA 1
ATOM 1420 C C . VAL A 1 182 ? 0.710 -6.885 -1.629 1.00 94.00 182 VAL A C 1
ATOM 1422 O O . VAL A 1 182 ? -0.415 -6.641 -1.190 1.00 94.00 182 VAL A O 1
ATOM 1425 N N . VAL A 1 183 ? 1.344 -6.085 -2.479 1.00 93.31 183 VAL A N 1
ATOM 1426 C CA . VAL A 1 183 ? 0.769 -4.864 -3.037 1.00 93.31 183 VAL A CA 1
ATOM 1427 C C . VAL A 1 183 ? 0.791 -4.962 -4.557 1.00 93.31 183 VAL A C 1
ATOM 1429 O O . VAL A 1 183 ? 1.812 -5.298 -5.160 1.00 93.31 183 VAL A O 1
ATOM 1432 N N . CYS A 1 184 ? -0.354 -4.693 -5.174 1.00 90.88 184 CYS A N 1
ATOM 1433 C CA . CYS A 1 184 ? -0.500 -4.650 -6.621 1.00 90.88 184 CYS A CA 1
ATOM 1434 C C . CYS A 1 184 ? -0.252 -3.231 -7.127 1.00 90.88 184 CYS A C 1
ATOM 1436 O O . CYS A 1 184 ? -0.674 -2.271 -6.485 1.00 90.88 184 CYS A O 1
ATOM 1438 N N . PHE A 1 185 ? 0.382 -3.101 -8.287 1.00 90.75 185 PHE A N 1
ATOM 1439 C CA . PHE A 1 185 ? 0.661 -1.816 -8.922 1.00 90.75 185 PHE A CA 1
ATOM 1440 C C . PHE A 1 185 ? 0.373 -1.878 -10.413 1.00 90.75 185 PHE A C 1
ATOM 1442 O O . PHE A 1 185 ? 0.575 -2.912 -11.050 1.00 90.75 185 PHE A O 1
ATOM 1449 N N . LEU A 1 186 ? -0.034 -0.748 -10.980 1.00 86.81 186 LEU A N 1
ATOM 1450 C CA . LEU A 1 186 ? -0.076 -0.545 -12.419 1.00 86.81 186 LEU A CA 1
ATOM 1451 C C . LEU A 1 186 ? 1.260 0.006 -12.913 1.00 86.81 186 LEU A C 1
ATOM 1453 O O . LEU A 1 186 ? 1.830 0.922 -12.321 1.00 86.81 186 LEU A O 1
ATOM 1457 N N . VAL A 1 187 ? 1.719 -0.524 -14.041 1.00 87.38 187 VAL A N 1
ATOM 1458 C CA . VAL A 1 187 ? 2.904 -0.072 -14.770 1.00 87.38 187 VAL A CA 1
ATOM 1459 C C . VAL A 1 187 ? 2.481 0.223 -16.199 1.00 87.38 187 VAL A C 1
ATOM 1461 O O . VAL A 1 187 ? 1.772 -0.571 -16.817 1.00 87.38 187 VAL A O 1
ATOM 1464 N N . SER A 1 188 ? 2.895 1.359 -16.752 1.00 79.00 188 SER A N 1
ATOM 1465 C CA . SER A 1 188 ? 2.610 1.685 -18.149 1.00 79.00 188 SER A CA 1
ATOM 1466 C C . SER A 1 188 ? 3.695 2.554 -18.763 1.00 79.00 188 SER A C 1
ATOM 1468 O O . SER A 1 188 ? 4.292 3.405 -18.102 1.00 79.00 188 SER A O 1
ATOM 1470 N N . HIS A 1 189 ? 3.913 2.371 -20.063 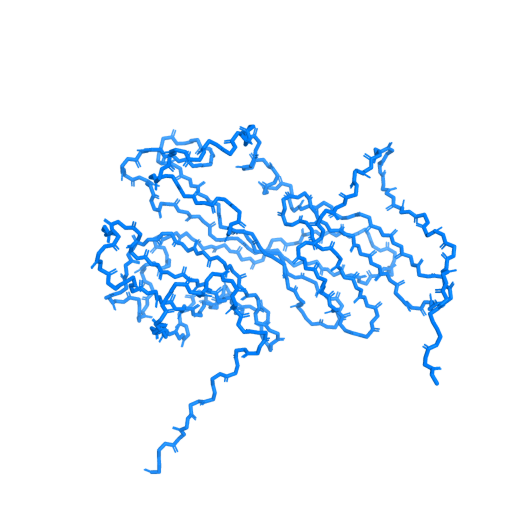1.00 69.75 189 HIS A N 1
ATOM 1471 C CA . HIS A 1 189 ? 4.788 3.223 -20.852 1.00 69.75 189 HIS A CA 1
ATOM 1472 C C . HIS A 1 189 ? 4.034 4.501 -21.243 1.00 69.75 189 HIS A C 1
ATOM 1474 O O . HIS A 1 189 ? 3.556 4.646 -22.363 1.00 69.75 189 HIS A O 1
ATOM 1480 N N . ARG A 1 190 ? 3.900 5.454 -20.315 1.00 58.16 190 ARG A N 1
ATOM 1481 C CA . ARG A 1 190 ? 3.125 6.690 -20.547 1.00 58.16 190 ARG A CA 1
ATOM 1482 C C . ARG A 1 190 ? 3.742 7.644 -21.595 1.00 58.16 190 ARG A C 1
ATOM 1484 O O . ARG A 1 190 ? 3.216 8.725 -21.817 1.00 58.16 190 ARG A O 1
ATOM 1491 N N . ARG A 1 191 ? 4.844 7.254 -22.250 1.00 51.09 191 ARG A N 1
ATOM 1492 C CA . ARG A 1 191 ? 5.576 8.057 -23.245 1.00 51.09 191 ARG A CA 1
ATOM 1493 C C . ARG A 1 191 ? 5.110 7.890 -24.700 1.00 51.09 191 ARG A C 1
ATOM 1495 O O . ARG A 1 191 ? 5.724 8.489 -25.574 1.00 51.09 191 ARG A O 1
ATOM 1502 N N . LEU A 1 192 ? 4.068 7.109 -24.997 1.00 39.66 192 LEU A N 1
ATOM 1503 C CA . LEU A 1 192 ? 3.622 6.919 -26.384 1.00 39.66 192 LEU A CA 1
ATOM 1504 C C . LEU A 1 192 ? 2.295 7.633 -26.657 1.00 39.66 192 LEU A C 1
ATOM 1506 O O . LEU A 1 192 ? 1.370 7.633 -25.847 1.00 39.66 192 LEU A O 1
ATOM 1510 N N . ASN A 1 193 ? 2.282 8.320 -27.797 1.00 40.50 193 ASN A N 1
ATOM 1511 C CA . ASN A 1 193 ? 1.242 9.215 -28.284 1.00 40.50 193 ASN A CA 1
ATOM 1512 C C . ASN A 1 193 ? -0.155 8.576 -28.256 1.00 40.50 193 ASN A C 1
ATOM 1514 O O . ASN A 1 193 ? -0.300 7.361 -28.342 1.00 40.50 193 ASN A O 1
ATOM 1518 N N . LYS A 1 194 ? -1.195 9.423 -28.237 1.00 48.25 194 LYS A N 1
ATOM 1519 C CA . LYS A 1 194 ? -2.639 9.091 -28.180 1.00 48.25 194 LYS A CA 1
ATOM 1520 C C . LYS A 1 194 ? -3.162 8.076 -29.224 1.00 48.25 194 LYS A C 1
ATOM 1522 O O . LYS A 1 194 ? -4.349 7.772 -29.203 1.00 48.25 194 LYS A O 1
ATOM 1527 N N . ASN A 1 195 ? -2.313 7.590 -30.127 1.00 46.50 195 ASN A N 1
ATOM 1528 C CA . ASN A 1 195 ? -2.670 6.744 -31.261 1.00 46.50 195 ASN A CA 1
ATOM 1529 C C . ASN A 1 195 ? -2.186 5.287 -31.127 1.00 46.50 195 ASN A C 1
ATOM 1531 O O . ASN A 1 195 ? -2.428 4.510 -32.045 1.00 46.50 195 ASN A O 1
ATOM 1535 N N . GLU A 1 196 ? -1.518 4.906 -30.032 1.00 52.84 196 GLU A N 1
ATOM 1536 C CA . GLU A 1 196 ? -1.101 3.517 -29.787 1.00 52.84 196 GLU A CA 1
ATOM 1537 C C . GLU A 1 196 ? -1.870 2.889 -28.619 1.00 52.84 196 GLU A C 1
ATOM 1539 O O . GLU A 1 196 ? -2.220 3.563 -27.647 1.00 52.84 196 GLU A O 1
ATOM 1544 N N . ASP A 1 197 ? -2.113 1.578 -28.714 1.00 58.44 197 ASP A N 1
ATOM 1545 C CA . ASP A 1 197 ? -2.693 0.780 -27.636 1.00 58.44 197 ASP A CA 1
ATOM 1546 C C . ASP A 1 197 ? -1.815 0.897 -26.383 1.00 58.44 197 ASP A C 1
ATOM 1548 O O . ASP A 1 197 ? -0.730 0.313 -26.299 1.00 58.44 197 ASP A O 1
ATOM 1552 N N . LEU A 1 198 ? -2.285 1.665 -25.394 1.00 65.94 198 LEU A N 1
ATOM 1553 C CA . LEU A 1 198 ? -1.645 1.802 -24.089 1.00 65.94 198 LEU A CA 1
ATOM 1554 C C . LEU A 1 198 ? -1.484 0.417 -23.465 1.00 65.94 198 LEU A C 1
ATOM 1556 O O . LEU A 1 198 ? -2.434 -0.170 -22.947 1.00 65.94 198 LEU A O 1
ATOM 1560 N N . LYS 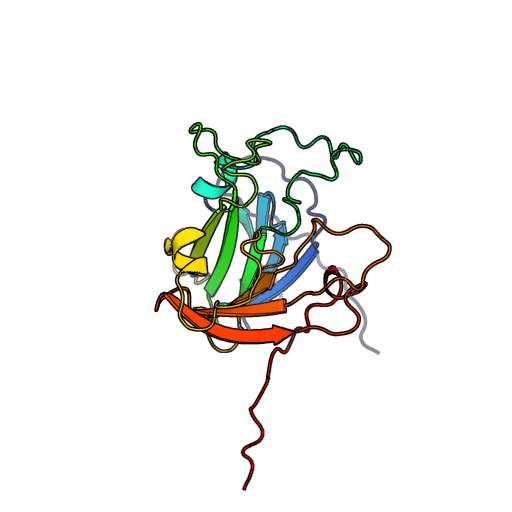A 1 199 ? -0.260 -0.108 -23.489 1.00 77.06 199 LYS A N 1
ATOM 1561 C CA . LYS A 1 199 ? 0.067 -1.312 -22.734 1.00 77.06 199 LYS A CA 1
ATOM 1562 C C . LYS A 1 199 ? 0.163 -0.937 -21.260 1.00 77.06 199 LYS A C 1
ATOM 1564 O O . LYS A 1 199 ? 0.951 -0.072 -20.859 1.00 77.06 199 LYS A O 1
ATOM 1569 N N . VAL A 1 200 ? -0.681 -1.580 -20.467 1.00 79.88 200 VAL A N 1
ATOM 1570 C CA . VAL A 1 200 ? -0.701 -1.465 -19.013 1.00 79.88 200 VAL A CA 1
ATOM 1571 C C . VAL A 1 200 ? -0.510 -2.861 -18.452 1.00 79.88 200 VAL A C 1
ATOM 1573 O O . VAL A 1 200 ? -1.137 -3.816 -18.911 1.00 79.88 200 VAL A O 1
ATOM 1576 N N . TRP A 1 201 ? 0.361 -2.973 -17.464 1.00 86.75 201 TRP A N 1
ATOM 1577 C CA . TRP A 1 201 ? 0.595 -4.197 -16.723 1.00 86.75 201 TRP A CA 1
ATOM 1578 C C . TRP A 1 201 ? 0.184 -3.982 -15.281 1.00 86.75 201 TRP A C 1
ATOM 1580 O O . TRP A 1 201 ? 0.420 -2.917 -14.717 1.00 86.75 201 TRP A O 1
ATOM 1590 N N . MET A 1 202 ? -0.405 -5.004 -14.687 1.00 87.62 202 MET A N 1
ATOM 1591 C CA . MET A 1 202 ? -0.566 -5.115 -13.253 1.00 87.62 202 MET A CA 1
ATOM 1592 C C . MET A 1 202 ? 0.516 -6.053 -12.735 1.00 87.62 202 MET A C 1
ATOM 1594 O O . MET A 1 202 ? 0.614 -7.197 -13.181 1.00 87.62 202 MET A O 1
ATOM 1598 N N . ILE A 1 203 ? 1.321 -5.569 -11.800 1.00 92.25 203 ILE A N 1
ATOM 1599 C CA . ILE A 1 203 ? 2.334 -6.366 -11.115 1.00 92.25 203 ILE A CA 1
ATOM 1600 C C . ILE A 1 203 ? 1.920 -6.587 -9.667 1.00 92.25 203 ILE A C 1
ATOM 1602 O O . ILE A 1 203 ? 1.287 -5.720 -9.067 1.00 92.25 203 ILE A O 1
ATOM 1606 N N . GLN A 1 204 ? 2.294 -7.727 -9.098 1.00 94.12 204 GLN A N 1
ATOM 1607 C CA . GLN A 1 204 ? 2.115 -8.019 -7.678 1.00 94.12 204 GLN A CA 1
ATOM 1608 C C . GLN A 1 204 ? 3.478 -8.130 -7.011 1.00 94.12 204 GLN A C 1
ATOM 1610 O O . GLN A 1 204 ? 4.253 -9.031 -7.331 1.00 94.12 204 GLN A O 1
ATOM 1615 N N . LEU A 1 205 ? 3.763 -7.229 -6.078 1.00 96.06 205 LEU A N 1
ATOM 1616 C CA . LEU A 1 205 ? 5.018 -7.206 -5.337 1.00 96.06 205 LEU A CA 1
ATOM 1617 C C . LEU A 1 205 ? 4.781 -7.649 -3.903 1.00 96.06 205 LEU A C 1
ATOM 1619 O O . LEU A 1 205 ? 3.886 -7.146 -3.227 1.00 96.06 205 LEU A O 1
ATOM 1623 N N . ASN A 1 206 ? 5.614 -8.557 -3.410 1.00 96.06 206 ASN A N 1
ATOM 1624 C CA . ASN A 1 206 ? 5.694 -8.838 -1.988 1.00 96.06 206 ASN A CA 1
ATOM 1625 C C . ASN A 1 206 ? 6.720 -7.895 -1.351 1.00 96.06 206 ASN A C 1
ATOM 1627 O O . ASN A 1 206 ? 7.928 -8.099 -1.473 1.00 96.06 206 ASN A O 1
ATOM 1631 N N . MET A 1 207 ? 6.230 -6.888 -0.635 1.00 95.56 207 MET A N 1
ATOM 1632 C CA . MET A 1 207 ? 7.035 -5.813 -0.049 1.00 95.56 207 MET A CA 1
ATOM 1633 C C . MET A 1 207 ? 7.978 -6.297 1.058 1.00 95.56 207 MET A C 1
ATOM 1635 O O . MET A 1 207 ? 9.019 -5.689 1.284 1.00 95.56 207 MET A O 1
ATOM 1639 N N . LYS A 1 208 ? 7.644 -7.403 1.736 1.00 93.88 208 LYS A N 1
ATOM 1640 C CA . LYS A 1 208 ? 8.455 -7.958 2.832 1.00 93.88 208 LYS A CA 1
ATOM 1641 C C . LYS A 1 208 ? 9.614 -8.809 2.323 1.00 93.88 208 LYS A C 1
ATOM 1643 O O . LYS A 1 208 ? 10.737 -8.669 2.789 1.00 93.88 208 LYS A O 1
ATOM 1648 N N . SER A 1 209 ? 9.325 -9.724 1.399 1.00 95.50 209 SER A N 1
ATOM 1649 C CA . SER A 1 209 ? 10.342 -10.606 0.804 1.00 95.50 209 SER A CA 1
ATOM 1650 C C . SER A 1 209 ? 11.097 -9.957 -0.352 1.00 95.50 209 SER A C 1
ATOM 1652 O O . SER A 1 209 ? 12.079 -10.528 -0.809 1.00 95.50 209 SER A O 1
ATOM 1654 N N . LYS A 1 210 ? 10.643 -8.784 -0.811 1.00 96.50 210 LYS A N 1
ATOM 1655 C CA . LYS A 1 210 ? 11.178 -8.075 -1.971 1.00 96.50 210 LYS A CA 1
ATOM 1656 C C . LYS A 1 210 ? 11.193 -8.961 -3.221 1.00 96.50 210 LYS A C 1
ATOM 1658 O O . LYS A 1 210 ? 12.230 -9.165 -3.836 1.00 96.50 210 LYS A O 1
ATOM 1663 N N . THR A 1 211 ? 10.034 -9.521 -3.571 1.00 97.00 211 THR A N 1
ATOM 1664 C CA . THR A 1 211 ? 9.876 -10.411 -4.735 1.00 97.00 211 THR A CA 1
ATOM 1665 C C . THR A 1 211 ? 8.706 -9.995 -5.620 1.00 97.00 211 THR A C 1
ATOM 1667 O O . THR A 1 211 ? 7.701 -9.466 -5.138 1.00 97.00 211 THR A O 1
ATOM 1670 N N . LEU A 1 212 ? 8.837 -10.254 -6.921 1.00 96.75 212 LEU A N 1
ATOM 1671 C CA . LEU A 1 212 ? 7.760 -10.125 -7.895 1.00 96.75 212 LEU A CA 1
ATOM 1672 C C . LEU A 1 212 ? 7.006 -11.456 -7.974 1.00 96.75 212 LEU A C 1
ATOM 1674 O O . LEU A 1 212 ? 7.599 -12.491 -8.264 1.00 96.75 212 LEU A O 1
ATOM 1678 N N . LEU A 1 213 ? 5.708 -11.433 -7.681 1.00 93.75 213 LEU A N 1
ATOM 1679 C CA . LEU A 1 213 ? 4.877 -12.639 -7.613 1.00 93.75 213 LEU A CA 1
ATOM 1680 C C . LEU A 1 213 ? 4.130 -12.920 -8.915 1.00 93.75 213 LEU A C 1
ATOM 1682 O O . LEU A 1 213 ? 3.925 -14.075 -9.275 1.00 93.75 213 LEU A O 1
ATOM 1686 N N . SER A 1 214 ? 3.667 -11.869 -9.591 1.00 90.56 214 SER A N 1
ATOM 1687 C CA . SER A 1 214 ? 2.841 -11.995 -10.789 1.00 90.56 214 SER A CA 1
ATOM 1688 C C . SER A 1 214 ? 2.915 -10.737 -11.641 1.00 90.56 214 SER A C 1
ATOM 1690 O O . SER A 1 214 ? 3.085 -9.629 -11.123 1.00 90.56 214 SER A O 1
ATOM 1692 N N . VAL A 1 215 ? 2.757 -10.930 -12.947 1.00 91.00 215 VAL A N 1
ATOM 1693 C CA . VAL A 1 215 ? 2.684 -9.889 -13.969 1.00 91.00 215 VAL A CA 1
ATOM 1694 C C . VAL A 1 215 ? 1.543 -10.250 -14.909 1.00 91.00 215 VAL A C 1
ATOM 1696 O O . VAL A 1 215 ? 1.542 -11.322 -15.511 1.00 91.00 215 VAL A O 1
ATOM 1699 N N . VAL A 1 216 ? 0.577 -9.349 -15.060 1.00 85.50 216 VAL A N 1
ATOM 1700 C CA . VAL A 1 216 ? -0.574 -9.533 -15.948 1.00 85.50 216 VAL A CA 1
ATOM 1701 C C . VAL A 1 216 ? -0.698 -8.317 -16.850 1.00 85.50 216 VAL A C 1
ATOM 1703 O O . VAL A 1 216 ? -0.814 -7.193 -16.370 1.00 85.50 216 VAL A O 1
ATOM 1706 N N . GLN A 1 217 ? -0.688 -8.522 -18.164 1.00 84.81 217 GLN A N 1
ATOM 1707 C CA . GLN A 1 217 ? -0.987 -7.448 -19.107 1.00 84.81 217 GLN A CA 1
ATOM 1708 C C . GLN A 1 217 ? -2.503 -7.226 -19.173 1.00 84.81 217 GLN A C 1
ATOM 1710 O O . GLN A 1 217 ? -3.264 -8.160 -19.421 1.00 84.81 217 GLN A O 1
ATOM 1715 N N . LEU A 1 218 ? -2.943 -5.986 -18.969 1.00 72.69 218 LEU A N 1
ATOM 1716 C CA . LEU A 1 218 ? -4.349 -5.601 -19.051 1.00 72.69 218 LEU A CA 1
ATOM 1717 C C . LEU A 1 218 ? -4.711 -5.265 -20.504 1.00 72.69 218 LEU A C 1
ATOM 1719 O O . LEU A 1 218 ? -4.024 -4.482 -21.164 1.00 72.69 218 LEU A O 1
ATOM 1723 N N . THR A 1 219 ? -5.801 -5.845 -21.006 1.00 65.19 219 THR A N 1
ATOM 1724 C CA . THR A 1 219 ? -6.372 -5.517 -22.322 1.00 65.19 219 THR A CA 1
ATOM 1725 C C . THR A 1 219 ? -7.476 -4.462 -22.155 1.00 65.19 219 THR A C 1
ATOM 1727 O O . THR A 1 219 ? -8.234 -4.506 -21.190 1.00 65.19 219 THR A O 1
ATOM 1730 N N . GLY A 1 220 ? -7.561 -3.470 -23.054 1.00 56.47 220 GLY A N 1
ATOM 1731 C CA . GLY A 1 220 ? -8.587 -2.409 -22.976 1.00 56.47 220 GLY A CA 1
ATOM 1732 C C . GLY A 1 220 ? -8.290 -1.277 -21.976 1.00 56.47 220 GLY A C 1
ATOM 1733 O O . GLY A 1 220 ? -9.181 -0.800 -21.277 1.00 56.47 220 GLY A O 1
ATOM 1734 N N . ALA A 1 221 ? -7.032 -0.832 -21.919 1.00 51.47 221 ALA A N 1
ATOM 1735 C CA . ALA A 1 221 ? -6.439 0.028 -20.888 1.00 51.47 221 ALA A CA 1
ATOM 1736 C C . ALA A 1 221 ? -7.087 1.402 -20.609 1.00 51.47 221 ALA A C 1
ATOM 1738 O O . ALA A 1 221 ? -6.707 2.047 -19.631 1.00 51.47 221 ALA A O 1
ATOM 1739 N N . SER A 1 222 ? -8.060 1.868 -21.399 1.00 49.41 222 SER A N 1
ATOM 1740 C CA . SER A 1 222 ? -8.666 3.192 -21.181 1.00 49.41 222 SER A CA 1
ATOM 1741 C C . SER A 1 222 ? -9.487 3.298 -19.887 1.00 49.41 222 SER A C 1
ATOM 1743 O O . SER A 1 222 ? -9.735 4.413 -19.446 1.00 49.41 222 SER A O 1
ATOM 1745 N N . ARG A 1 223 ? -9.860 2.171 -19.251 1.00 46.72 223 ARG A N 1
ATOM 1746 C CA . ARG A 1 223 ? -10.635 2.121 -17.987 1.00 46.72 223 ARG A CA 1
ATOM 1747 C C . ARG A 1 223 ? -9.902 1.486 -16.797 1.00 46.72 223 ARG A C 1
ATOM 1749 O O . ARG A 1 223 ? -10.478 1.355 -15.721 1.00 46.72 223 ARG A O 1
ATOM 1756 N N . ALA A 1 224 ? -8.638 1.088 -16.962 1.00 47.97 224 ALA A N 1
ATOM 1757 C CA . ALA A 1 224 ? -7.880 0.389 -15.914 1.00 47.97 224 ALA A CA 1
ATOM 1758 C C . ALA A 1 224 ? -7.599 1.266 -14.676 1.00 47.97 224 ALA A C 1
ATOM 1760 O O . ALA A 1 224 ? -7.395 0.746 -13.583 1.00 47.97 224 ALA A O 1
ATOM 1761 N N . PHE A 1 225 ? -7.612 2.592 -14.842 1.00 48.72 225 PHE A N 1
ATOM 1762 C CA . PHE A 1 225 ? -7.413 3.555 -13.755 1.00 48.72 225 PHE A CA 1
ATOM 1763 C C . PHE A 1 225 ? -8.670 3.779 -12.899 1.00 48.72 225 PHE A C 1
ATOM 1765 O O . PHE A 1 225 ? -8.536 4.211 -11.755 1.00 48.72 225 PHE A O 1
ATOM 1772 N N . ASP A 1 226 ? -9.858 3.458 -13.424 1.00 43.59 226 ASP A N 1
ATOM 1773 C CA . ASP A 1 226 ? -11.145 3.723 -12.763 1.00 43.59 226 ASP A CA 1
ATOM 1774 C C . ASP A 1 226 ? -11.682 2.497 -12.007 1.00 43.59 226 ASP A C 1
ATOM 1776 O O . ASP A 1 226 ? -12.463 2.625 -11.063 1.00 43.59 226 ASP A O 1
ATOM 1780 N N . HIS A 1 227 ? -11.259 1.293 -12.405 1.00 43.09 227 HIS A N 1
ATOM 1781 C CA . HIS A 1 227 ? -11.783 0.031 -11.886 1.00 43.09 227 HIS A CA 1
ATOM 1782 C C . HIS A 1 227 ? -10.653 -0.971 -11.639 1.00 43.09 227 HIS A C 1
ATOM 1784 O O . HIS A 1 227 ? -10.433 -1.891 -12.426 1.00 43.09 227 HIS A O 1
ATOM 1790 N N . LEU A 1 228 ? -9.942 -0.813 -10.523 1.00 45.41 228 LEU A N 1
ATOM 1791 C CA . LEU A 1 228 ? -9.167 -1.924 -9.973 1.00 45.41 228 LEU A CA 1
ATOM 1792 C C . LEU A 1 228 ? -10.157 -2.860 -9.264 1.00 45.41 228 LEU A C 1
ATOM 1794 O O . LEU A 1 228 ? -10.847 -2.407 -8.348 1.00 45.41 228 LEU A O 1
ATOM 1798 N N . PRO A 1 229 ? -10.306 -4.123 -9.705 1.00 37.75 229 PRO A N 1
ATOM 1799 C CA . PRO A 1 229 ? -11.273 -5.032 -9.109 1.00 37.75 229 PRO A CA 1
ATOM 1800 C C . PRO A 1 229 ? -10.943 -5.269 -7.631 1.00 37.75 229 PRO A C 1
ATOM 1802 O O . PRO A 1 229 ? -9.797 -5.535 -7.274 1.00 37.75 229 PRO A O 1
ATOM 1805 N N . ALA A 1 230 ? -11.969 -5.169 -6.780 1.00 38.44 230 ALA A N 1
ATOM 1806 C CA . ALA A 1 230 ? -11.870 -5.368 -5.332 1.00 38.44 230 ALA A CA 1
ATOM 1807 C C . ALA A 1 230 ? -11.496 -6.814 -4.942 1.00 38.44 230 ALA A C 1
ATOM 1809 O O . ALA A 1 230 ? -11.045 -7.053 -3.827 1.00 38.44 230 ALA A O 1
ATOM 1810 N N . GLU A 1 231 ? -11.626 -7.765 -5.870 1.00 36.88 231 GLU A N 1
ATOM 1811 C CA . GLU A 1 231 ? -11.164 -9.143 -5.722 1.00 36.88 231 GLU A CA 1
ATOM 1812 C C . GLU A 1 231 ? -10.146 -9.464 -6.818 1.00 36.88 231 GLU A C 1
ATOM 1814 O O . GLU A 1 231 ? -10.491 -9.775 -7.957 1.00 36.88 231 GLU A O 1
ATOM 1819 N N . LEU A 1 232 ? -8.862 -9.406 -6.472 1.00 41.00 232 LEU A N 1
ATOM 1820 C CA . LEU A 1 232 ? -7.785 -9.932 -7.308 1.00 41.00 232 LEU A CA 1
ATOM 1821 C C . LEU A 1 232 ? -7.486 -11.379 -6.912 1.00 41.00 232 LEU A C 1
ATOM 1823 O O . LEU A 1 232 ? -6.396 -11.697 -6.445 1.00 41.00 232 LEU A O 1
ATOM 1827 N N . GLN A 1 233 ? -8.460 -12.268 -7.115 1.00 35.53 233 GLN A N 1
ATOM 1828 C CA . GLN A 1 233 ? -8.207 -13.706 -7.119 1.00 35.53 233 GLN A CA 1
ATOM 1829 C C . GLN A 1 233 ? -7.931 -14.163 -8.551 1.00 35.53 233 GLN A C 1
ATOM 1831 O O . GLN A 1 233 ? -8.848 -14.472 -9.306 1.00 35.53 233 GLN A O 1
ATOM 1836 N N . TYR A 1 234 ? -6.655 -14.251 -8.925 1.00 33.47 234 TYR A N 1
ATOM 1837 C CA . TYR A 1 234 ? -6.258 -15.147 -10.008 1.00 33.47 234 TYR A CA 1
ATOM 1838 C C . TYR A 1 234 ? -5.785 -16.458 -9.379 1.00 33.47 234 TYR A C 1
ATOM 1840 O O . TYR A 1 234 ? -4.677 -16.538 -8.850 1.00 33.47 234 TYR A O 1
ATOM 1848 N N . LYS A 1 235 ? -6.641 -17.485 -9.400 1.00 29.42 235 LYS A N 1
ATOM 1849 C CA . LYS A 1 235 ? -6.200 -18.869 -9.192 1.00 29.42 235 LYS A CA 1
ATOM 1850 C C . LYS A 1 235 ? -5.660 -19.374 -10.532 1.00 29.42 235 LYS A C 1
ATOM 1852 O O . LYS A 1 235 ? -6.413 -19.331 -11.503 1.00 29.42 235 LYS A O 1
ATOM 1857 N N . PRO A 1 236 ? -4.407 -19.849 -10.622 1.00 33.81 236 PRO A N 1
ATOM 1858 C CA . PRO A 1 236 ? -3.959 -20.523 -11.829 1.00 33.81 236 PRO A CA 1
ATOM 1859 C C . PRO A 1 236 ? -4.802 -21.790 -12.002 1.00 33.81 236 PRO A C 1
ATOM 1861 O O . PRO A 1 236 ? -4.854 -22.638 -11.108 1.00 33.81 236 PRO A O 1
ATOM 1864 N N . GLU A 1 237 ? -5.498 -21.911 -13.130 1.00 33.06 237 GLU A N 1
ATOM 1865 C CA . GLU A 1 237 ? -6.066 -23.190 -13.537 1.00 33.06 237 GLU A CA 1
ATOM 1866 C C . GLU A 1 237 ? -4.899 -24.157 -13.767 1.00 33.06 237 GLU A C 1
ATOM 1868 O O . GLU A 1 237 ? -4.092 -23.984 -14.679 1.00 33.06 237 GLU A O 1
ATOM 1873 N N . ASN A 1 238 ? -4.779 -25.155 -12.889 1.00 33.81 238 ASN A N 1
ATOM 1874 C CA . ASN A 1 238 ? -3.905 -26.298 -13.104 1.00 33.81 238 ASN A CA 1
ATOM 1875 C C . ASN A 1 238 ? -4.364 -27.022 -14.374 1.00 33.81 238 ASN A C 1
ATOM 1877 O O . ASN A 1 238 ? -5.421 -27.660 -14.386 1.00 33.81 238 ASN A O 1
ATOM 1881 N N . THR A 1 239 ? -3.555 -26.955 -15.427 1.00 37.50 239 THR A N 1
ATOM 1882 C CA . THR A 1 239 ? -3.688 -27.854 -16.572 1.00 37.50 239 THR A CA 1
ATOM 1883 C C . THR A 1 239 ? -3.282 -29.263 -16.137 1.00 37.50 239 THR A C 1
ATOM 1885 O O . THR A 1 239 ? -2.261 -29.443 -15.474 1.00 37.50 239 THR A O 1
ATOM 1888 N N . ARG A 1 240 ? -4.147 -30.222 -16.473 1.00 35.16 240 ARG A N 1
ATOM 1889 C CA . ARG A 1 240 ? -4.032 -31.665 -16.218 1.00 35.16 240 ARG A CA 1
ATOM 1890 C C . ARG A 1 240 ? -2.731 -32.284 -16.715 1.00 35.16 240 ARG A C 1
ATOM 1892 O O . ARG A 1 240 ? -2.248 -31.836 -17.777 1.00 35.16 240 ARG A O 1
#

Sequence (240 aa):
MRQWELMEPVPILQDDDNEVAPVEGNAVIPVGDRYLCWVDCKNGFFLCDMADEARPKVRYVPVPAEVSRCCSSDDHDDYDDKDLFPLKYTKKMGAAGASRVRFVSIDPHCCCGGPGRSTCAHSHFAFTVRTWTMDLNMDDKPLAWVKDGEMDCEEVWALLGYEGLPRANLLCPVVSLDNPNVVCFLVSHRRLNKNEDLKVWMIQLNMKSKTLLSVVQLTGASRAFDHLPAELQYKPENTR

Secondary structure (DSSP, 8-state):
-PPP--PPPPPEE-SS-PPPPPP--SEEEEETTTEEEEEETTTEEEEEE-SSTTS-EEEEEEPPHHHHTTS-S-----TT-TTS--GGGSEEEEE-SSSEEEEEEEEEB-TTS-BS----TTTTT-EEEEEEEEE---SSPPP--EEEEEEEHHHHHTSTT-TTS----EEEEEE-SS-TTEEEEEEE-TTS-TTS---EEEEEEETTTTEEEEEEEESSGGGTTT---S----------

pLDDT: mean 73.86, std 20.23, range [29.42, 97.0]

Radius of gyration: 19.46 Å; chains: 1; bounding box: 58×56×57 Å

Organism: NCBI:txid422564

Foldseek 3Di:
DDDDDDADDADADEPDDDDDDDDPQPDWAAAAPFWIWRDDQQFFIWIWGCPPVNHIHIYTDGDPPVNNVLPPDPDPPPVPCLLKDDQVFFWDKYHAHRFKIKIKGWWFDDPVGDTYIDPPPVRNQWTKIWMWMWGNDPPPDDIDTDTQFIDILVLLCPAPPNPPADSHHWGRWDQDPVHRQKIKTKGWPSPDDPPDQTWIKIWIARRNVSHTDDIDIDHPPPCCNPDDDPDPDDDPDDDD

InterPro domains:
  IPR011676 Domain of unknown function DUF1618 [PF07762] (38-184)